Protein 3QFQ (pdb70)

Radius of gyration: 32.77 Å; Cα contacts (8 Å, |Δi|>4): 598; chains: 3; bounding box: 46×91×70 Å

InterPro domains:
  IPR003133 T antigen, Ori-binding [PF02217] (236-326)
  IPR003133 T antigen, Ori-binding [PS51287] (238-352)
  IPR010932 Large T antigen, polyomavirus, C-terminal [PF06431] (362-733)
  IPR014015 Helicase, superfamily 3, DNA virus [PS51206] (489-649)
  IPR017910 Zinc finger, large T-antigen D1-type [PS51341] (359-450)
  IPR027417 P-loop containing nucleoside triphosphate hydrolase [G3DSA:3.40.50.300] (486-638)
  IPR027417 P-loop containing nucleoside triphosphate hydrolase [SSF52540] (362-714)
  IPR037102 Zinc finger, large T-antigen D1 domain superfamily [G3DSA:1.10.10.510] (352-448)

Organism: NCBI:txid493803

Solvent-accessible surface area: 19133 Å² total; per-residue (Å²): 138,132,111,30,120,57,4,29,157,86,1,32,106,46,4,16,106,63,119,205,57,115,147,50,28,37,17,0,0,2,3,2,26,64,107,13,2,40,81,6,13,97,22,1,85,120,33,72,18,70,6,18,0,35,0,30,19,161,56,15,12,0,1,0,0,42,3,84,60,136,44,106,35,52,46,1,27,105,36,0,71,84,94,37,112,68,87,56,43,20,16,48,0,8,95,95,15,87,81,0,31,94,44,0,53,32,133,92,19,47,63,90,76,53,72,98,111,59,154,142,115,66,52,115,63,10,33,157,83,4,24,113,52,7,24,112,61,131,217,54,96,151,51,32,27,22,0,0,5,4,2,41,56,110,8,2,53,80,6,43,106,24,4,90,125,37,63,23,38,9,34,0,39,3,41,12,72,94,21,5,4,7,0,2,25,3,119,57,140,36,100,37,65,47,1,32,106,23,1,53,27,26,41,70,119,42,53,37,37,25,12,0,3,97,85,20,88,87,3,43,108,34,2,50,60,101,82,11,49,57,152,9,67,72,83,104,85,82,126,173,45,118,58,6,23,153,84,0,22,110,40,7,34,96,53,123,212,52,112,146,46,46,25,13,0,0,8,3,2,45,60,117,24,4,50,60,5,8,90,70,3,84,109,33,63,19,55,28,24,0,37,1,31,20,128,94,12,8,1,7,7,6,59,1,141,53,136,41,93,42,57,48,2,59,104,24,2,57,31,20,16,112,106,17,46,38,29,4,36,2,2,86,98,100,63,75,0,40,90,46,0,47,31,139,101,24,47,95,100,93,51,36,128,107,57,149

CATH classification: 3.40.1310.20

Structure (mmCIF, N/CA/C/O backbone):
data_3QFQ
#
_entry.id   3QFQ
#
_cell.length_a   80.400
_cell.length_b   171.340
_cell.length_c   51.280
_cell.angle_alpha   90.00
_cell.angle_beta   90.00
_cell.angle_gamma   90.00
#
_symmetry.space_group_name_H-M   'P 21 21 2'
#
loop_
_entity.id
_entity.type
_entity.pdbx_description
1 polymer 'Large T antigen'
2 polymer 'DNA (26-MER)'
3 polymer 'DNA (26-MER)'
4 water water
#
loop_
_atom_site.group_PDB
_atom_site.id
_atom_site.type_symbol
_atom_site.label_atom_id
_atom_site.label_alt_id
_atom_site.label_comp_id
_atom_site.label_asym_id
_atom_site.label_entity_id
_atom_site.label_seq_id
_atom_site.pdbx_PDB_ins_code
_atom_site.Cartn_x
_atom_site.Cartn_y
_atom_site.Cartn_z
_atom_site.occupancy
_atom_site.B_iso_or_equiv
_atom_site.auth_seq_id
_atom_site.auth_comp_id
_atom_site.auth_asym_id
_atom_site.auth_atom_id
_atom_site.pdbx_PDB_model_num
ATOM 1 N N . THR A 1 11 ? 36.370 -53.253 -59.100 1.00 154.22 309 THR A N 1
ATOM 2 C CA . THR A 1 11 ? 36.594 -53.531 -57.685 1.00 148.53 309 THR A CA 1
ATOM 3 C C . THR A 1 11 ? 35.328 -54.054 -57.009 1.00 149.80 309 THR A C 1
ATOM 4 O O . THR A 1 11 ? 34.305 -53.365 -56.971 1.00 146.71 309 THR A O 1
ATOM 6 N N . PRO A 1 12 ? 35.395 -55.288 -56.484 1.00 148.14 310 PRO A N 1
ATOM 7 C CA . PRO A 1 12 ? 34.288 -55.912 -55.756 1.00 140.44 310 PRO A CA 1
ATOM 8 C C . PRO A 1 12 ? 34.353 -55.583 -54.266 1.00 133.09 310 PRO A C 1
ATOM 9 O O . PRO A 1 12 ? 34.815 -56.415 -53.481 1.00 137.18 310 PRO A O 1
ATOM 13 N N . VAL A 1 13 ? 33.903 -54.389 -53.885 1.00 122.14 311 VAL A N 1
ATOM 14 C CA . VAL A 1 13 ? 33.952 -53.969 -52.485 1.00 110.38 311 VAL A CA 1
ATOM 15 C C . VAL A 1 13 ? 33.110 -54.885 -51.607 1.00 114.66 311 VAL A C 1
ATOM 16 O O . VAL A 1 13 ? 31.973 -55.215 -51.952 1.00 123.73 311 VAL A O 1
ATOM 20 N N . PRO A 1 14 ? 33.671 -55.284 -50.469 1.00 104.35 312 PRO A N 1
ATOM 21 C CA . PRO A 1 14 ? 32.997 -56.212 -49.564 1.00 89.80 312 PRO A CA 1
ATOM 22 C C . PRO A 1 14 ? 32.271 -55.509 -48.418 1.00 84.41 312 PRO A C 1
ATOM 23 O O . PRO A 1 14 ? 32.724 -54.476 -47.916 1.00 73.49 312 PRO A O 1
ATOM 25 N N . THR A 1 15 ? 31.141 -56.084 -48.014 1.00 94.42 313 THR A N 1
ATOM 26 C CA . THR A 1 15 ? 30.363 -55.585 -46.885 1.00 88.35 313 THR A CA 1
ATOM 27 C C . THR A 1 15 ? 29.970 -56.733 -45.956 1.00 94.52 313 THR A C 1
ATOM 28 O O . THR A 1 15 ? 29.352 -57.709 -46.390 1.00 93.19 313 THR A O 1
ATOM 32 N N . ASP A 1 16 ? 30.339 -56.607 -44.682 1.00 99.39 314 ASP A N 1
ATOM 33 C CA . ASP A 1 16 ? 30.087 -57.639 -43.671 1.00 106.11 314 ASP A CA 1
ATOM 34 C C . ASP A 1 16 ? 31.051 -58.828 -43.787 1.00 99.11 314 ASP A C 1
ATOM 35 O O . ASP A 1 16 ? 31.463 -59.206 -44.885 1.00 104.57 314 ASP A O 1
ATOM 40 N N . PHE A 1 17 ? 31.413 -59.409 -42.647 1.00 79.25 315 PHE A N 1
ATOM 41 C CA . PHE A 1 17 ? 32.356 -60.523 -42.628 1.00 72.93 315 PHE A CA 1
ATOM 42 C C . PHE A 1 17 ? 31.917 -61.645 -43.566 1.00 87.29 315 PHE A C 1
ATOM 43 O O . PHE A 1 17 ? 30.723 -61.837 -43.797 1.00 102.01 315 PHE A O 1
ATOM 51 N N . PRO A 1 18 ? 32.889 -62.391 -44.110 1.00 93.84 316 PRO A N 1
ATOM 52 C CA . PRO A 1 18 ? 32.583 -63.533 -44.975 1.00 89.80 316 PRO A CA 1
ATOM 53 C C . PRO A 1 18 ? 31.666 -64.525 -44.268 1.00 81.03 316 PRO A C 1
ATOM 54 O O . PRO A 1 18 ? 31.714 -64.655 -43.043 1.00 65.92 316 PRO A O 1
ATOM 58 N N . ILE A 1 19 ? 30.836 -65.216 -45.039 1.00 86.66 317 ILE A N 1
ATOM 59 C CA . ILE A 1 19 ? 29.840 -66.115 -44.470 1.00 90.82 317 ILE A CA 1
ATOM 60 C C . ILE A 1 19 ? 30.465 -67.303 -43.745 1.00 93.85 317 ILE A C 1
ATOM 61 O O . ILE A 1 19 ? 29.820 -67.929 -42.904 1.00 86.51 317 ILE A O 1
ATOM 66 N N . ASP A 1 20 ? 31.721 -67.603 -44.063 1.00 99.71 318 ASP A N 1
ATOM 67 C CA . ASP A 1 20 ? 32.378 -68.786 -43.514 1.00 89.61 318 ASP A CA 1
ATOM 68 C C . ASP A 1 20 ? 32.778 -68.602 -42.050 1.00 71.27 318 ASP A C 1
ATOM 69 O O . ASP A 1 20 ? 33.419 -69.473 -41.458 1.00 69.22 318 ASP A O 1
ATOM 74 N N . LEU A 1 21 ? 32.388 -67.473 -41.467 1.00 59.89 319 LEU A N 1
ATOM 75 C CA . LEU A 1 21 ? 32.687 -67.203 -40.067 1.00 65.87 319 LEU A CA 1
ATOM 76 C C . LEU A 1 21 ? 31.621 -66.316 -39.440 1.00 76.20 319 LEU A C 1
ATOM 77 O O . LEU A 1 21 ? 31.789 -65.819 -38.328 1.00 82.45 319 LEU A O 1
ATOM 82 N N . SER A 1 22 ? 30.523 -66.124 -40.165 1.00 83.51 320 SER A N 1
ATOM 83 C CA . SER A 1 22 ? 29.416 -65.311 -39.677 1.00 90.82 320 SER A CA 1
ATOM 84 C C . SER A 1 22 ? 28.552 -66.077 -38.676 1.00 84.26 320 SER A C 1
ATOM 85 O O . SER A 1 22 ? 27.345 -65.852 -38.578 1.00 96.97 320 SER A O 1
ATOM 88 N N . ASP A 1 23 ? 29.180 -66.984 -37.933 1.00 78.35 321 ASP A N 1
ATOM 89 C CA . ASP A 1 23 ? 28.492 -67.717 -36.877 1.00 81.88 321 ASP A CA 1
ATOM 90 C C . ASP A 1 23 ? 29.276 -67.610 -35.571 1.00 65.89 321 ASP A C 1
ATOM 91 O O . ASP A 1 23 ? 28.843 -68.100 -34.525 1.00 75.60 321 ASP A O 1
ATOM 96 N N . TYR A 1 24 ? 30.437 -66.966 -35.644 1.00 51.40 322 TYR A N 1
ATOM 97 C CA . TYR A 1 24 ? 31.266 -66.725 -34.470 1.00 62.16 322 TYR A CA 1
ATOM 98 C C . TYR A 1 24 ? 31.081 -65.288 -34.002 1.00 64.02 322 TYR A C 1
ATOM 99 O O . TYR A 1 24 ? 31.766 -64.826 -33.091 1.00 64.52 322 TYR A O 1
ATOM 108 N N . LEU A 1 25 ? 30.151 -64.582 -34.636 1.00 70.51 323 LEU A N 1
ATOM 109 C CA . LEU A 1 25 ? 29.966 -63.157 -34.382 1.00 65.18 323 LEU A CA 1
ATOM 110 C C . LEU A 1 25 ? 28.605 -62.838 -33.772 1.00 74.88 323 LEU A C 1
ATOM 111 O O . LEU A 1 25 ? 27.673 -63.638 -33.841 1.00 84.18 323 LEU A O 1
ATOM 116 N N . SER A 1 26 ? 28.508 -61.654 -33.178 1.00 75.50 324 SER A N 1
ATOM 117 C CA . SER A 1 26 ? 27.262 -61.161 -32.606 1.00 80.58 324 SER A CA 1
ATOM 118 C C . SER A 1 26 ? 26.485 -60.367 -33.649 1.00 70.30 324 SER A C 1
ATOM 119 O O . SER A 1 26 ? 27.010 -59.427 -34.246 1.00 63.66 324 SER A O 1
ATOM 122 N N . HIS A 1 27 ? 25.234 -60.754 -33.870 1.00 78.59 325 HIS A N 1
ATOM 123 C CA . HIS A 1 27 ? 24.395 -60.087 -34.857 1.00 86.73 325 HIS A CA 1
ATOM 124 C C . HIS A 1 27 ? 23.240 -59.360 -34.191 1.00 96.88 325 HIS A C 1
ATOM 125 O O . HIS A 1 27 ? 22.100 -59.434 -34.648 1.00 114.42 325 HIS A O 1
ATOM 132 N N . ALA A 1 28 ? 23.544 -58.658 -33.106 1.00 92.08 326 ALA A N 1
ATOM 133 C CA . ALA A 1 28 ? 22.536 -57.912 -32.371 1.00 90.74 326 ALA A CA 1
ATOM 134 C C . ALA A 1 28 ? 22.526 -56.458 -32.821 1.00 83.17 326 ALA A C 1
ATOM 135 O O . ALA A 1 28 ? 23.562 -55.799 -32.838 1.00 89.32 326 ALA A O 1
ATOM 137 N N . VAL A 1 29 ? 21.348 -55.967 -33.189 1.00 76.97 327 VAL A N 1
ATOM 138 C CA . VAL A 1 29 ? 21.204 -54.598 -33.670 1.00 82.08 327 VAL A CA 1
ATOM 139 C C . VAL A 1 29 ? 20.409 -53.737 -32.691 1.00 83.53 327 VAL A C 1
ATOM 140 O O . VAL A 1 29 ? 20.672 -52.542 -32.553 1.00 76.54 327 VAL A O 1
ATOM 144 N N . TYR A 1 30 ? 19.446 -54.349 -32.008 1.00 85.95 328 TYR A N 1
ATOM 145 C CA . TYR A 1 30 ? 18.619 -53.632 -31.042 1.00 86.40 328 TYR A CA 1
ATOM 146 C C . TYR A 1 30 ? 18.948 -54.036 -29.609 1.00 84.68 328 TYR A C 1
ATOM 147 O O . TYR A 1 30 ? 18.083 -54.006 -28.732 1.00 88.71 328 TYR A O 1
ATOM 156 N N . SER A 1 31 ? 20.200 -54.413 -29.375 1.00 80.47 329 SER A N 1
ATOM 157 C CA . SER A 1 31 ? 20.623 -54.855 -28.054 1.00 75.29 329 SER A CA 1
ATOM 158 C C . SER A 1 31 ? 21.551 -53.841 -27.387 1.00 70.14 329 SER A C 1
ATOM 159 O O . SER A 1 31 ? 22.543 -53.413 -27.979 1.00 56.85 329 SER A O 1
ATOM 162 N N . ASN A 1 32 ? 21.222 -53.465 -26.152 1.00 71.12 330 ASN A N 1
ATOM 163 C CA . ASN A 1 32 ? 22.045 -52.538 -25.379 1.00 75.62 330 ASN A CA 1
ATOM 164 C C . ASN A 1 32 ? 23.142 -53.257 -24.610 1.00 78.83 330 ASN A C 1
ATOM 165 O O . ASN A 1 32 ? 23.792 -52.675 -23.742 1.00 80.59 330 ASN A O 1
ATOM 170 N N . LYS A 1 33 ? 23.342 -54.528 -24.930 1.00 80.09 331 LYS A N 1
ATOM 171 C CA . LYS A 1 33 ? 24.315 -55.346 -24.222 1.00 73.54 331 LYS A CA 1
ATOM 172 C C . LYS A 1 33 ? 25.740 -54.819 -24.398 1.00 61.83 331 LYS A C 1
ATOM 173 O O . LYS A 1 33 ? 26.033 -54.110 -25.363 1.00 59.02 331 LYS A O 1
ATOM 179 N N . THR A 1 34 ? 26.614 -55.169 -23.455 1.00 59.90 332 THR A N 1
ATOM 180 C CA . THR A 1 34 ? 28.030 -54.812 -23.514 1.00 59.82 332 THR A CA 1
ATOM 181 C C . THR A 1 34 ? 28.913 -56.055 -23.531 1.00 71.98 332 THR A C 1
ATOM 182 O O . THR A 1 34 ? 29.009 -56.768 -22.534 1.00 77.71 332 THR A O 1
ATOM 186 N N . VAL A 1 35 ? 29.566 -56.300 -24.663 1.00 70.62 333 VAL A N 1
ATOM 187 C CA . VAL A 1 35 ? 30.427 -57.469 -24.822 1.00 66.45 333 VAL A CA 1
ATOM 188 C C . VAL A 1 35 ? 31.881 -57.161 -24.473 1.00 68.98 333 VAL A C 1
ATOM 189 O O . VAL A 1 35 ? 32.174 -56.146 -23.844 1.00 62.41 333 VAL A O 1
ATOM 193 N N . SER A 1 36 ? 32.790 -58.038 -24.892 1.00 71.25 334 SER A N 1
ATOM 194 C CA . SER A 1 36 ? 34.203 -57.889 -24.556 1.00 64.57 334 SER A CA 1
ATOM 195 C C . SER A 1 36 ? 35.115 -58.057 -25.767 1.00 59.96 334 SER A C 1
ATOM 196 O O . SER A 1 36 ? 36.051 -57.285 -25.963 1.00 68.75 334 SER A O 1
ATOM 199 N N . CYS A 1 37 ? 34.841 -59.082 -26.566 1.00 59.72 335 CYS A N 1
ATOM 200 C CA . CYS A 1 37 ? 35.647 -59.380 -27.743 1.00 48.54 335 CYS A CA 1
ATOM 201 C C . CYS A 1 37 ? 35.030 -58.737 -28.981 1.00 40.87 335 CYS A C 1
ATOM 202 O O . CYS A 1 37 ? 33.821 -58.823 -29.197 1.00 51.17 335 CYS A O 1
ATOM 205 N N . PHE A 1 38 ? 35.860 -58.086 -29.789 1.00 40.65 336 PHE A N 1
ATOM 206 C CA . PHE A 1 38 ? 35.364 -57.395 -30.972 1.00 50.97 336 PHE A CA 1
ATOM 207 C C . PHE A 1 38 ? 36.170 -57.774 -32.202 1.00 56.80 336 PHE A C 1
ATOM 208 O O . PHE A 1 38 ? 37.315 -58.210 -32.097 1.00 46.09 336 PHE A O 1
ATOM 216 N N . ALA A 1 39 ? 35.562 -57.609 -33.371 1.00 63.26 337 ALA A N 1
ATOM 217 C CA . ALA A 1 39 ? 36.228 -57.928 -34.624 1.00 57.16 337 ALA A CA 1
ATOM 218 C C . ALA A 1 39 ? 35.943 -56.872 -35.681 1.00 54.53 337 ALA A C 1
ATOM 219 O O . ALA A 1 39 ? 34.785 -56.563 -35.967 1.00 55.86 337 ALA A O 1
ATOM 221 N N . ILE A 1 40 ? 37.008 -56.319 -36.254 1.00 45.92 338 ILE A N 1
ATOM 222 C CA . ILE A 1 40 ? 36.884 -55.326 -37.312 1.00 51.59 338 ILE A CA 1
ATOM 223 C C . ILE A 1 40 ? 37.424 -55.873 -38.629 1.00 54.67 338 ILE A C 1
ATOM 224 O O . ILE A 1 40 ? 38.434 -56.578 -38.654 1.00 53.60 338 ILE A O 1
ATOM 229 N N . TYR A 1 41 ? 36.749 -55.535 -39.721 1.00 56.78 339 TYR A N 1
ATOM 230 C CA . TYR A 1 41 ? 37.126 -56.013 -41.044 1.00 57.65 339 TYR A CA 1
ATOM 231 C C . TYR A 1 41 ? 37.345 -54.828 -41.986 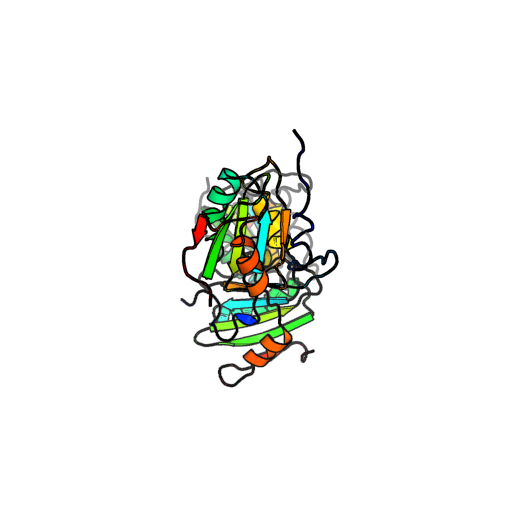1.00 71.51 339 TYR A C 1
ATOM 232 O O . TYR A 1 41 ? 36.480 -54.507 -42.799 1.00 85.11 339 TYR A O 1
ATOM 241 N N . THR A 1 42 ? 38.499 -54.176 -41.869 1.00 68.27 340 THR A N 1
ATOM 242 C CA . THR A 1 42 ? 38.819 -53.024 -42.713 1.00 62.40 340 THR A CA 1
ATOM 243 C C . THR A 1 42 ? 39.873 -53.341 -43.775 1.00 73.81 340 THR A C 1
ATOM 244 O O . THR A 1 42 ? 39.845 -54.406 -44.392 1.00 73.24 340 THR A O 1
ATOM 246 N N . THR A 1 43 ? 40.795 -52.404 -43.983 1.00 76.69 341 THR A N 1
ATOM 247 C CA . THR A 1 43 ? 41.862 -52.564 -44.967 1.00 74.34 341 THR A CA 1
ATOM 248 C C . THR A 1 43 ? 43.155 -53.024 -44.298 1.00 96.27 341 THR A C 1
ATOM 249 O O . THR A 1 43 ? 43.245 -53.064 -43.071 1.00 98.50 341 THR A O 1
ATOM 251 N N . SER A 1 44 ? 44.151 -53.373 -45.108 1.00 105.46 342 SER A N 1
ATOM 252 C CA . SER A 1 44 ? 45.431 -53.853 -44.593 1.00 99.41 342 SER A CA 1
ATOM 253 C C . SER A 1 44 ? 46.071 -52.848 -43.641 1.00 89.61 342 SER A C 1
ATOM 254 O O . SER A 1 44 ? 46.315 -53.149 -42.471 1.00 84.94 342 SER A O 1
ATOM 257 N N . ASP A 1 45 ? 46.346 -51.653 -44.153 1.00 83.17 343 ASP A N 1
ATOM 258 C CA . ASP A 1 45 ? 46.969 -50.605 -43.352 1.00 84.74 343 ASP A CA 1
ATOM 259 C C . ASP A 1 45 ? 45.963 -49.915 -42.432 1.00 72.40 343 ASP A C 1
ATOM 260 O O . ASP A 1 45 ? 46.342 -49.259 -41.462 1.00 71.89 343 ASP A O 1
ATOM 265 N N . LYS A 1 46 ? 44.679 -50.0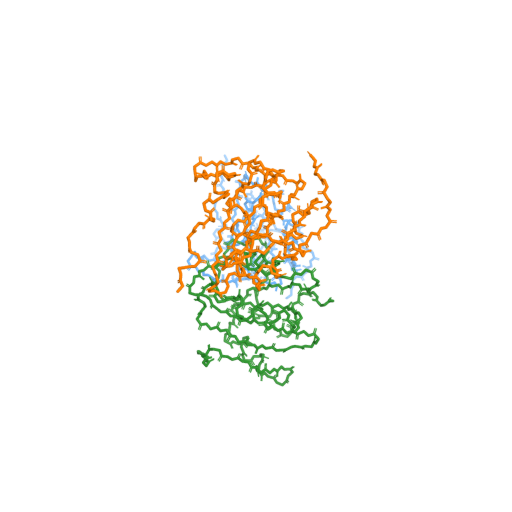72 -42.739 1.00 67.25 344 LYS A N 1
ATOM 266 C CA . LYS A 1 46 ? 43.621 -49.540 -41.891 1.00 63.73 344 LYS A CA 1
ATOM 267 C C . LYS A 1 46 ? 43.548 -50.356 -40.606 1.00 55.93 344 LYS A C 1
ATOM 268 O O . LYS A 1 46 ? 43.225 -49.829 -39.540 1.00 49.18 344 LYS A O 1
ATOM 270 N N . ALA A 1 47 ? 43.851 -51.646 -40.720 1.00 53.59 345 ALA A N 1
ATOM 271 C CA . ALA A 1 47 ? 43.893 -52.535 -39.567 1.00 49.87 345 ALA A CA 1
ATOM 272 C C . ALA A 1 47 ? 45.151 -52.289 -38.745 1.00 52.82 345 ALA A C 1
ATOM 273 O O . ALA A 1 47 ? 45.090 -52.148 -37.524 1.00 55.99 345 ALA A O 1
ATOM 275 N N . ILE A 1 48 ? 46.292 -52.242 -39.427 1.00 43.61 346 ILE A N 1
ATOM 276 C CA . ILE A 1 48 ? 47.567 -51.970 -38.773 1.00 47.59 346 ILE A CA 1
ATOM 277 C C . ILE A 1 48 ? 47.482 -50.675 -37.977 1.00 50.32 346 ILE A C 1
ATOM 278 O O . ILE A 1 48 ? 48.106 -50.533 -36.923 1.00 64.71 346 ILE A O 1
ATOM 280 N N . GLU A 1 49 ? 46.701 -49.731 -38.491 1.00 48.84 347 GLU A N 1
ATOM 281 C CA . GLU A 1 49 ? 46.508 -48.448 -37.831 1.00 68.51 347 GLU A CA 1
ATOM 282 C C . GLU A 1 49 ? 45.720 -48.625 -36.542 1.00 55.43 347 GLU A C 1
ATOM 283 O O . GLU A 1 49 ? 46.158 -48.208 -35.467 1.00 48.51 347 GLU A O 1
ATOM 289 N N . LEU A 1 50 ? 44.552 -49.245 -36.662 1.00 43.51 348 LEU A N 1
ATOM 290 C CA . LEU A 1 50 ? 43.688 -49.484 -35.516 1.00 50.56 348 LEU A CA 1
ATOM 291 C C . LEU A 1 50 ? 44.344 -50.412 -34.505 1.00 56.23 348 LEU A C 1
ATOM 292 O O . LEU A 1 50 ? 43.908 -50.495 -33.360 1.00 60.20 348 LEU A O 1
ATOM 297 N N . TYR A 1 51 ? 45.389 -51.115 -34.930 1.00 51.30 349 TYR A N 1
ATOM 298 C CA . TYR A 1 51 ? 46.103 -52.016 -34.034 1.00 50.96 349 TYR A CA 1
ATOM 299 C C . TYR A 1 51 ? 46.709 -51.221 -32.879 1.00 59.80 349 TYR A C 1
ATOM 300 O O . TYR A 1 51 ? 46.913 -51.750 -31.787 1.00 51.15 349 TYR A O 1
ATOM 309 N N . ASP A 1 52 ? 46.972 -49.940 -33.125 1.00 69.03 350 ASP A N 1
ATOM 310 C CA . ASP A 1 52 ? 47.535 -49.059 -32.108 1.00 69.15 350 ASP A CA 1
ATOM 311 C C . ASP A 1 52 ? 46.485 -48.099 -31.563 1.00 61.88 350 ASP A C 1
ATOM 312 O O . ASP A 1 52 ? 46.435 -47.833 -30.362 1.00 59.55 350 ASP A O 1
ATOM 317 N N . LYS A 1 53 ? 45.651 -47.579 -32.458 1.00 59.23 351 LYS A N 1
ATOM 318 C CA . LYS A 1 53 ? 44.616 -46.620 -32.087 1.00 58.12 351 LYS A CA 1
ATOM 319 C C . LYS A 1 53 ? 43.617 -47.210 -31.098 1.00 56.05 351 LYS A C 1
ATOM 320 O O . LYS A 1 53 ? 42.860 -46.482 -30.456 1.00 57.87 351 LYS A O 1
ATOM 322 N N . ILE A 1 54 ? 43.619 -48.533 -30.981 1.00 51.27 352 ILE A N 1
ATOM 323 C CA . ILE A 1 54 ? 42.712 -49.225 -30.075 1.00 52.73 352 ILE A CA 1
ATOM 324 C C . ILE A 1 54 ? 43.333 -49.390 -28.690 1.00 57.29 352 ILE A C 1
ATOM 325 O O . ILE A 1 54 ? 42.629 -49.621 -27.705 1.00 45.47 352 ILE A O 1
ATOM 329 N N . GLU A 1 55 ? 44.654 -49.254 -28.617 1.00 67.40 353 GLU A N 1
ATOM 330 C CA . GLU A 1 55 ? 45.365 -49.379 -27.349 1.00 67.05 353 GLU A CA 1
ATOM 331 C C . GLU A 1 55 ? 44.874 -48.357 -26.328 1.00 71.38 353 GLU A C 1
ATOM 332 O O . GLU A 1 55 ? 45.234 -48.419 -25.153 1.00 80.14 353 GLU A O 1
ATOM 338 N N . LYS A 1 56 ? 44.049 -47.420 -26.786 1.00 52.24 354 LYS A N 1
ATOM 339 C CA . LYS A 1 56 ? 43.452 -46.415 -25.911 1.00 50.87 354 LYS A CA 1
ATOM 340 C C . LYS A 1 56 ? 42.317 -47.010 -25.081 1.00 61.58 354 LYS A C 1
ATOM 341 O O . LYS A 1 56 ? 41.603 -46.293 -24.381 1.00 55.68 354 LYS A O 1
ATOM 347 N N . PHE A 1 57 ? 42.162 -48.327 -25.164 1.00 72.79 355 PHE A N 1
ATOM 348 C CA . PHE A 1 57 ? 41.072 -49.027 -24.491 1.00 62.99 355 PHE A CA 1
ATOM 349 C C . PHE A 1 57 ? 41.563 -50.002 -23.430 1.00 63.09 355 PHE A C 1
ATOM 350 O O . PHE A 1 57 ? 40.824 -50.891 -23.013 1.00 75.73 355 PHE A O 1
ATOM 358 N N . LYS A 1 58 ? 42.809 -49.838 -22.998 1.00 63.96 356 LYS A N 1
ATOM 359 C CA . LYS A 1 58 ? 43.391 -50.738 -22.010 1.00 73.82 356 LYS A CA 1
ATOM 360 C C . LYS A 1 58 ? 43.187 -52.187 -22.450 1.00 82.34 356 LYS A C 1
ATOM 361 O O . LYS A 1 58 ? 42.626 -53.006 -21.716 1.00 72.08 356 LYS A O 1
ATOM 363 N N . VAL A 1 59 ? 43.655 -52.484 -23.659 1.00 88.72 357 VAL A N 1
ATOM 364 C CA . VAL A 1 59 ? 43.475 -53.790 -24.286 1.00 72.26 357 VAL A CA 1
ATOM 365 C C . VAL A 1 59 ? 44.386 -54.860 -23.691 1.00 80.41 357 VAL A C 1
ATOM 366 O O . VAL A 1 59 ? 45.562 -54.609 -23.420 1.00 78.31 357 VAL A O 1
ATOM 370 N N . ASP A 1 60 ? 43.829 -56.051 -23.494 1.00 79.03 358 ASP A N 1
ATOM 371 C CA . ASP A 1 60 ? 44.577 -57.192 -22.981 1.00 76.02 358 ASP A CA 1
ATOM 372 C C . ASP A 1 60 ? 45.169 -57.999 -24.131 1.00 71.73 358 ASP A C 1
ATOM 373 O O . ASP A 1 60 ? 46.387 -58.146 -24.237 1.00 77.86 358 ASP A O 1
ATOM 378 N N . PHE A 1 61 ? 44.300 -58.507 -24.998 1.00 66.41 359 PHE A N 1
ATOM 379 C CA . PHE A 1 61 ? 44.736 -59.284 -26.150 1.00 56.38 359 PHE A CA 1
ATOM 380 C C . PHE A 1 61 ? 44.328 -58.619 -27.459 1.00 65.47 359 PHE A C 1
ATOM 381 O O . PHE A 1 61 ? 43.229 -58.081 -27.574 1.00 79.23 359 PHE A O 1
ATOM 389 N N . LYS A 1 62 ? 45.222 -58.658 -28.441 1.00 57.56 360 LYS A N 1
ATOM 390 C CA . LYS A 1 62 ? 44.935 -58.108 -29.759 1.00 63.10 360 LYS A CA 1
ATOM 391 C C . LYS A 1 62 ? 45.761 -58.808 -30.830 1.00 62.41 360 LYS A C 1
ATOM 392 O O . LYS A 1 62 ? 46.960 -59.026 -30.664 1.00 70.18 360 LYS A O 1
ATOM 398 N N . SER A 1 63 ? 45.108 -59.159 -31.931 1.00 50.90 361 SER A N 1
ATOM 399 C CA . SER A 1 63 ? 45.766 -59.887 -33.005 1.00 45.65 361 SER A CA 1
ATOM 400 C C . SER A 1 63 ? 45.265 -59.451 -34.374 1.00 48.94 361 SER A C 1
ATOM 401 O O . SER A 1 63 ? 44.069 -59.233 -34.574 1.00 36.84 361 SER A O 1
ATOM 404 N N . ARG A 1 64 ? 46.191 -59.328 -35.317 1.00 57.62 362 ARG A N 1
ATOM 405 C CA . ARG A 1 64 ? 45.841 -58.950 -36.676 1.00 67.81 362 ARG A CA 1
ATOM 406 C C . ARG A 1 64 ? 45.931 -60.163 -37.589 1.00 58.66 362 ARG A C 1
ATOM 407 O O . ARG A 1 64 ? 46.947 -60.859 -37.607 1.00 57.44 362 ARG A O 1
ATOM 415 N N . HIS A 1 65 ? 44.868 -60.414 -38.345 1.00 59.62 363 HIS A N 1
ATOM 416 C CA . HIS A 1 65 ? 44.841 -61.552 -39.255 1.00 58.06 363 HIS A CA 1
ATOM 417 C C . HIS A 1 65 ? 44.602 -61.105 -40.695 1.00 63.54 363 HIS A C 1
ATOM 418 O O . HIS A 1 65 ? 44.343 -59.930 -40.954 1.00 68.72 363 HIS A O 1
ATOM 425 N N . ALA A 1 66 ? 44.700 -62.045 -41.629 1.00 60.72 364 ALA A N 1
ATOM 426 C CA . ALA A 1 66 ? 44.538 -61.735 -43.045 1.00 61.95 364 ALA A CA 1
ATOM 427 C C . ALA A 1 66 ? 43.323 -62.440 -43.632 1.00 81.13 364 ALA A C 1
ATOM 428 O O . ALA A 1 66 ? 43.279 -63.668 -43.699 1.00 94.43 364 ALA A O 1
ATOM 430 N N . CYS A 1 67 ? 42.339 -61.657 -44.059 1.00 81.94 365 CYS A N 1
ATOM 431 C CA . CYS A 1 67 ? 41.130 -62.208 -44.659 1.00 87.27 365 CYS A CA 1
ATOM 432 C C . CYS A 1 67 ? 41.315 -62.402 -46.157 1.00 113.45 365 CYS A C 1
ATOM 433 O O . CYS A 1 67 ? 42.184 -63.155 -46.597 1.00 116.14 365 CYS A O 1
ATOM 435 N N . GLU A 1 68 ? 40.489 -61.714 -46.936 1.00 130.77 366 GLU A N 1
ATOM 436 C CA . GLU A 1 68 ? 40.553 -61.804 -48.387 1.00 146.71 366 GLU A CA 1
ATOM 437 C C . GLU A 1 68 ? 40.733 -60.428 -49.012 1.00 137.09 366 GLU A C 1
ATOM 438 O O . GLU A 1 68 ? 41.755 -60.144 -49.635 1.00 121.82 366 GLU A O 1
ATOM 444 N N . LEU A 1 69 ? 39.725 -59.579 -48.844 1.00 142.99 367 LEU A N 1
ATOM 445 C CA . LEU A 1 69 ? 39.765 -58.226 -49.381 1.00 149.90 367 LEU A CA 1
ATOM 446 C C . LEU A 1 69 ? 40.552 -57.301 -48.458 1.00 149.82 367 LEU A C 1
ATOM 447 O O . LEU A 1 69 ? 40.721 -56.117 -48.747 1.00 160.03 367 LEU A O 1
ATOM 449 N N . GLY A 1 70 ? 41.037 -57.852 -47.348 1.00 132.60 368 GLY A N 1
ATOM 450 C CA . GLY A 1 70 ? 41.820 -57.090 -46.393 1.00 106.86 368 GLY A CA 1
ATOM 451 C C . GLY A 1 70 ? 42.164 -57.897 -45.156 1.00 80.81 368 GLY A C 1
ATOM 452 O O . GLY A 1 70 ? 42.233 -59.127 -45.204 1.00 61.58 368 GLY A O 1
ATOM 453 N N . CYS A 1 71 ? 42.380 -57.202 -44.043 1.00 79.74 369 CYS A N 1
ATOM 454 C CA . CYS A 1 71 ? 42.741 -57.859 -42.792 1.00 68.63 369 CYS A CA 1
ATOM 455 C C . CYS A 1 71 ? 41.585 -57.851 -41.797 1.00 57.17 369 CYS A C 1
ATOM 456 O O . CYS A 1 71 ? 40.555 -57.218 -42.033 1.00 58.79 369 CYS A O 1
ATOM 459 N N . ILE A 1 72 ? 41.762 -58.559 -40.685 1.00 51.23 370 ILE A N 1
ATOM 460 C CA . ILE A 1 72 ? 40.760 -58.596 -39.625 1.00 63.51 370 ILE A CA 1
ATOM 461 C C . ILE A 1 72 ? 41.404 -58.389 -38.256 1.00 68.68 370 ILE A C 1
ATOM 462 O O . ILE A 1 72 ? 42.182 -59.226 -37.793 1.00 68.20 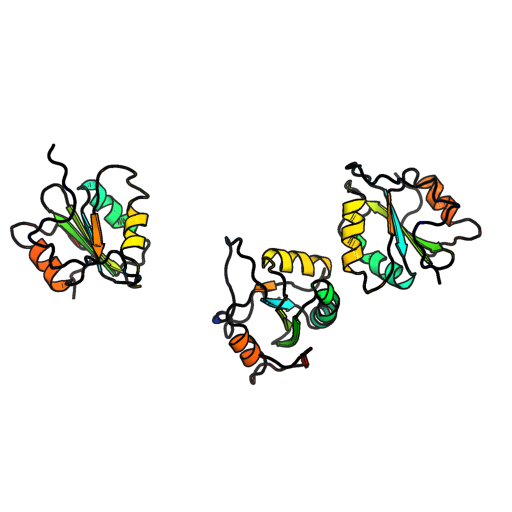370 ILE A O 1
ATOM 467 N N . LEU A 1 73 ? 41.076 -57.270 -37.616 1.00 67.83 371 LEU A N 1
ATOM 468 C CA . LEU A 1 73 ? 41.619 -56.955 -36.300 1.00 61.17 371 LEU A CA 1
ATOM 469 C C . LEU A 1 73 ? 40.757 -57.571 -35.204 1.00 48.18 371 LEU A C 1
ATOM 470 O O . LEU A 1 73 ? 39.545 -57.360 -35.156 1.00 50.31 371 LEU A O 1
ATOM 475 N N . LEU A 1 74 ? 41.393 -58.332 -34.322 1.00 43.75 372 LEU A N 1
ATOM 476 C CA . LEU A 1 74 ? 40.682 -59.017 -33.254 1.00 59.07 372 LEU A CA 1
ATOM 477 C C . LEU A 1 74 ? 41.298 -58.659 -31.910 1.00 57.61 372 LEU A C 1
ATOM 478 O O . LEU A 1 74 ? 42.519 -58.650 -31.766 1.00 50.15 372 LEU A O 1
ATOM 483 N N . PHE A 1 75 ? 40.456 -58.367 -30.925 1.00 56.54 373 PHE A N 1
ATOM 484 C CA . PHE A 1 75 ? 40.959 -57.994 -29.611 1.00 57.96 373 PHE A CA 1
ATOM 485 C C . PHE A 1 75 ? 39.948 -58.202 -28.491 1.00 66.89 373 PHE A C 1
ATOM 486 O O . PHE A 1 75 ? 38.775 -58.492 -28.730 1.00 57.21 373 PHE A O 1
ATOM 494 N N . ILE A 1 76 ? 40.429 -58.046 -27.264 1.00 76.12 374 ILE A N 1
ATOM 495 C CA . ILE A 1 76 ? 39.600 -58.179 -26.078 1.00 73.55 374 ILE A CA 1
ATOM 496 C C . ILE A 1 76 ? 39.899 -57.060 -25.097 1.00 71.77 374 ILE A C 1
ATOM 497 O O . ILE A 1 76 ? 41.039 -56.876 -24.682 1.00 73.10 374 ILE A O 1
ATOM 502 N N . THR A 1 77 ? 38.863 -56.326 -24.716 1.00 62.11 375 THR A N 1
ATOM 503 C CA . THR A 1 77 ? 39.012 -55.196 -23.808 1.00 69.56 375 THR A CA 1
ATOM 504 C C . THR A 1 77 ? 38.785 -55.599 -22.356 1.00 73.82 375 THR A C 1
ATOM 505 O O . THR A 1 77 ? 37.774 -56.223 -22.028 1.00 85.81 375 THR A O 1
ATOM 509 N N . LEU A 1 78 ? 39.729 -55.230 -21.496 1.00 74.41 376 LEU A N 1
ATOM 510 C CA . LEU A 1 78 ? 39.627 -55.490 -20.065 1.00 84.49 376 LEU A CA 1
ATOM 511 C C . LEU A 1 78 ? 38.271 -55.078 -19.491 1.00 86.48 376 LEU A C 1
ATOM 512 O O . LEU A 1 78 ? 37.757 -55.719 -18.574 1.00 95.48 376 LEU A O 1
ATOM 514 N N . SER A 1 79 ? 37.702 -54.002 -20.025 1.00 80.92 377 SER A N 1
ATOM 515 C CA . SER A 1 79 ? 36.383 -53.543 -19.605 1.00 85.77 377 SER A CA 1
ATOM 516 C C . SER A 1 79 ? 35.386 -53.720 -20.744 1.00 90.79 377 SER A C 1
ATOM 517 O O . SER A 1 79 ? 35.738 -53.558 -21.912 1.00 96.33 377 SER A O 1
ATOM 520 N N . LYS A 1 80 ? 34.146 -54.057 -20.407 1.00 88.92 378 LYS A N 1
ATOM 521 C CA . LYS A 1 80 ? 33.130 -54.309 -21.423 1.00 81.05 378 LYS A CA 1
ATOM 522 C C . LYS A 1 80 ? 32.786 -53.036 -22.189 1.00 80.28 378 LYS A C 1
ATOM 523 O O . LYS A 1 80 ? 33.007 -51.928 -21.702 1.00 74.17 378 LYS A O 1
ATOM 529 N N . HIS A 1 81 ? 32.243 -53.204 -23.392 1.00 80.76 379 HIS A N 1
ATOM 530 C CA . HIS A 1 81 ? 31.836 -52.071 -24.219 1.00 67.92 379 HIS A CA 1
ATOM 531 C C . HIS A 1 81 ? 30.706 -52.438 -25.175 1.00 63.50 379 HIS A C 1
ATOM 532 O O . HIS A 1 81 ? 30.362 -53.611 -25.329 1.00 69.42 379 HIS A O 1
ATOM 539 N N . ARG A 1 82 ? 30.133 -51.426 -25.819 1.00 63.09 380 ARG A N 1
ATOM 540 C CA . ARG A 1 82 ? 29.127 -51.653 -26.848 1.00 66.15 380 ARG A CA 1
ATOM 541 C C . ARG A 1 82 ? 29.799 -51.926 -28.188 1.00 60.62 380 ARG A C 1
ATOM 542 O O . ARG A 1 82 ? 30.803 -51.296 -28.527 1.00 56.96 380 ARG A O 1
ATOM 550 N N . VAL A 1 83 ? 29.248 -52.869 -28.945 1.00 44.65 381 VAL A N 1
ATOM 551 C CA . VAL A 1 83 ? 29.738 -53.146 -30.288 1.00 50.64 381 VAL A CA 1
ATOM 552 C C . VAL A 1 83 ? 29.639 -51.876 -31.121 1.00 51.09 381 VAL A C 1
ATOM 553 O O . VAL A 1 83 ? 30.474 -51.617 -31.989 1.00 51.69 381 VAL A O 1
ATOM 557 N N . SER A 1 84 ? 28.609 -51.083 -30.842 1.00 47.75 382 SER A N 1
ATOM 558 C CA . SER A 1 84 ? 28.404 -49.819 -31.533 1.00 58.48 382 SER A CA 1
ATOM 559 C C . SER A 1 84 ? 29.392 -48.756 -31.058 1.00 64.66 382 SER A C 1
ATOM 560 O O . SER A 1 84 ? 29.775 -47.872 -31.822 1.00 64.29 382 SER A O 1
ATOM 563 N N . ALA A 1 85 ? 29.804 -48.848 -29.796 1.00 64.38 383 ALA A N 1
ATOM 564 C CA . ALA A 1 85 ? 30.753 -47.891 -29.232 1.00 50.62 383 ALA A CA 1
ATOM 565 C C . ALA A 1 85 ? 32.077 -47.942 -29.986 1.00 47.89 383 ALA A C 1
ATOM 566 O O . ALA A 1 85 ? 32.668 -46.903 -30.299 1.00 49.86 383 ALA A O 1
ATOM 568 N N . ILE A 1 86 ? 32.536 -49.157 -30.274 1.00 54.23 384 ILE A N 1
ATOM 569 C CA . ILE A 1 86 ? 33.760 -49.359 -31.041 1.00 54.84 384 ILE A CA 1
ATOM 570 C C . ILE A 1 86 ? 33.529 -49.016 -32.510 1.00 61.79 384 ILE A C 1
ATOM 571 O O . ILE A 1 86 ? 34.361 -48.364 -33.146 1.00 60.61 384 ILE A O 1
ATOM 576 N N . LYS A 1 87 ? 32.391 -49.458 -33.039 1.00 67.45 385 LYS A N 1
ATOM 577 C CA . LYS A 1 87 ? 32.021 -49.193 -34.427 1.00 61.40 385 LYS A CA 1
ATOM 578 C C . LYS A 1 87 ? 32.133 -47.710 -34.751 1.00 65.72 385 LYS A C 1
ATOM 579 O O . LYS A 1 87 ? 32.659 -47.329 -35.797 1.00 73.98 385 LYS A O 1
ATOM 581 N N . ASN A 1 88 ? 31.631 -46.876 -33.848 1.00 68.03 386 ASN A N 1
ATOM 582 C CA . ASN A 1 88 ? 31.679 -45.433 -34.036 1.00 69.05 386 ASN A CA 1
ATOM 583 C C . ASN A 1 88 ? 33.092 -44.893 -33.880 1.00 59.89 386 ASN A C 1
ATOM 584 O O . ASN A 1 88 ? 33.516 -44.003 -34.618 1.00 64.17 386 ASN A O 1
ATOM 589 N N . PHE A 1 89 ? 33.819 -45.446 -32.917 1.00 49.27 387 PHE A N 1
ATOM 590 C CA . PHE A 1 89 ? 35.187 -45.026 -32.652 1.00 53.27 387 PHE A CA 1
ATOM 591 C C . PHE A 1 89 ? 36.124 -45.317 -33.824 1.00 59.87 387 PHE A C 1
ATOM 592 O O . PHE A 1 89 ? 37.135 -44.636 -34.004 1.00 63.21 387 PHE A O 1
ATOM 600 N N . CYS A 1 90 ? 35.789 -46.331 -34.615 1.00 68.66 388 CYS A N 1
ATOM 601 C CA . CYS A 1 90 ? 36.599 -46.691 -35.774 1.00 74.20 388 CYS A CA 1
ATOM 602 C C . CYS A 1 90 ? 36.275 -45.819 -36.982 1.00 91.23 388 CYS A C 1
ATOM 603 O O . CYS A 1 90 ? 37.035 -45.783 -37.950 1.00 96.34 388 CYS A O 1
ATOM 606 N N . SER A 1 91 ? 35.141 -45.127 -36.921 1.00 100.43 389 SER A N 1
ATOM 607 C CA . SER A 1 91 ? 34.732 -44.217 -37.987 1.00 108.98 389 SER A CA 1
ATOM 608 C C . SER A 1 91 ? 35.260 -42.813 -37.715 1.00 108.22 389 SER A C 1
ATOM 609 O O . SER A 1 91 ? 34.743 -41.827 -38.237 1.00 111.09 389 SER A O 1
ATOM 612 N N . THR A 1 92 ? 36.300 -42.731 -36.895 1.00 103.01 390 THR A N 1
ATOM 613 C CA . THR A 1 92 ? 36.860 -41.448 -36.495 1.00 108.30 390 THR A CA 1
ATOM 614 C C . THR A 1 92 ? 38.161 -41.147 -37.232 1.00 120.54 390 THR A C 1
ATOM 615 O O . THR A 1 92 ? 38.408 -40.010 -37.640 1.00 127.56 390 THR A O 1
ATOM 619 N N . PHE A 1 93 ? 38.984 -42.175 -37.412 1.00 127.83 391 PHE A N 1
ATOM 620 C CA . PHE A 1 93 ? 40.306 -41.999 -38.005 1.00 142.03 391 PHE A CA 1
ATOM 621 C C . PHE A 1 93 ? 40.301 -42.120 -39.523 1.00 156.89 391 PHE A C 1
ATOM 622 O O . PHE A 1 93 ? 40.792 -41.236 -40.227 1.00 165.36 391 PHE A O 1
ATOM 630 N N . CYS A 1 94 ? 39.746 -43.219 -40.022 1.00 158.73 392 CYS A N 1
ATOM 631 C CA . CYS A 1 94 ? 39.763 -43.498 -41.453 1.00 163.17 392 CYS A CA 1
ATOM 632 C C . CYS A 1 94 ? 39.012 -42.445 -42.267 1.00 167.47 392 CYS A C 1
ATOM 633 O O . CYS A 1 94 ? 39.522 -41.957 -43.276 1.00 171.80 392 CYS A O 1
ATOM 636 N N . THR A 1 95 ? 37.808 -42.094 -41.823 1.00 161.07 393 THR A N 1
ATOM 637 C CA . THR A 1 95 ? 36.944 -41.178 -42.568 1.00 152.90 393 THR A CA 1
ATOM 638 C C . THR A 1 95 ? 36.905 -41.543 -44.051 1.00 152.48 393 THR A C 1
ATOM 639 O O . THR A 1 95 ? 36.720 -40.678 -44.910 1.00 149.43 393 THR A O 1
ATOM 643 N N . ILE A 1 96 ? 37.083 -42.832 -44.334 1.00 151.60 394 ILE A N 1
ATOM 644 C CA . ILE A 1 96 ? 37.080 -43.349 -45.699 1.00 143.51 394 ILE A CA 1
ATOM 645 C C . ILE A 1 96 ? 37.185 -44.873 -45.677 1.00 133.75 394 ILE A C 1
ATOM 646 O O . ILE A 1 96 ? 37.099 -45.488 -44.615 1.00 127.06 394 ILE A O 1
ATOM 648 N N . SER A 1 97 ? 37.367 -45.477 -46.848 1.00 133.89 395 SER A N 1
ATOM 649 C CA . SER A 1 97 ? 37.526 -46.927 -46.957 1.00 131.15 395 SER A CA 1
ATOM 650 C C . SER A 1 97 ? 36.230 -47.666 -46.614 1.00 136.47 395 SER A C 1
ATOM 651 O O . SER A 1 97 ? 35.134 -47.185 -46.904 1.00 147.29 395 SER A O 1
ATOM 654 N N . PHE A 1 98 ? 36.365 -48.840 -46.002 1.00 126.61 396 PHE A N 1
ATOM 655 C CA . PHE A 1 98 ? 35.214 -49.627 -45.564 1.00 116.97 396 PHE A CA 1
ATOM 656 C C . PHE A 1 98 ? 35.615 -50.565 -44.429 1.00 98.21 396 PHE A C 1
ATOM 657 O O . PHE A 1 98 ? 36.652 -51.226 -44.501 1.00 94.11 396 PHE A O 1
ATOM 665 N N . LEU A 1 99 ? 34.795 -50.622 -43.384 1.00 85.15 397 LEU A N 1
ATOM 666 C CA . LEU A 1 99 ? 35.076 -51.499 -42.252 1.00 68.11 397 LEU A CA 1
ATOM 667 C C . LEU A 1 99 ? 33.795 -52.045 -41.630 1.00 70.71 397 LEU A C 1
ATOM 668 O O . LEU A 1 99 ? 32.746 -51.404 -41.673 1.00 83.56 397 LEU A O 1
ATOM 673 N N . ILE A 1 100 ? 33.891 -53.239 -41.057 1.00 61.89 398 ILE A N 1
ATOM 674 C CA . ILE A 1 100 ? 32.761 -53.862 -40.387 1.00 59.64 398 ILE A CA 1
ATOM 675 C C . ILE A 1 100 ? 33.134 -54.188 -38.946 1.00 54.85 398 ILE A C 1
ATOM 676 O O . ILE A 1 100 ? 34.144 -54.842 -38.692 1.00 54.96 398 ILE A O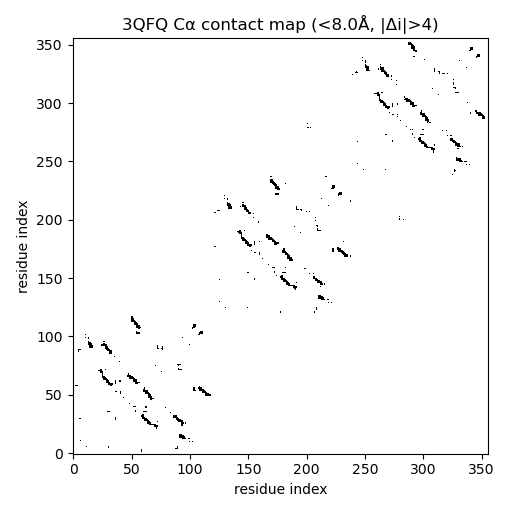 1
ATOM 681 N N . CYS A 1 101 ? 32.325 -53.717 -38.003 1.00 65.97 399 CYS A N 1
ATOM 682 C CA . CYS A 1 101 ? 32.597 -53.959 -36.592 1.00 69.23 399 CYS A CA 1
ATOM 683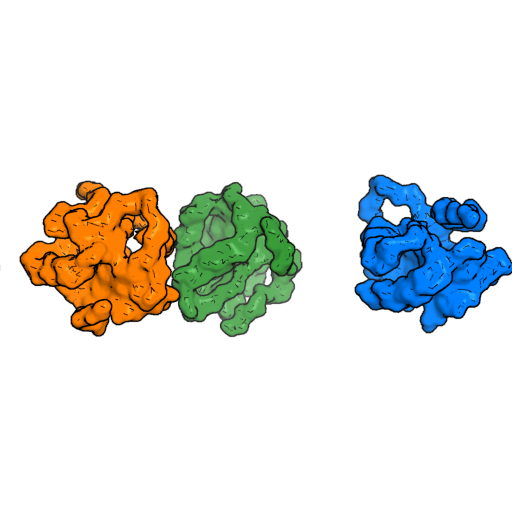 C C . CYS A 1 101 ? 31.464 -54.733 -35.930 1.00 62.47 399 CYS A C 1
ATOM 684 O O . CYS A 1 101 ? 30.322 -54.271 -35.880 1.00 65.75 399 CYS A O 1
ATOM 687 N N . LYS A 1 102 ? 31.789 -55.919 -35.428 1.00 59.11 400 LYS A N 1
ATOM 688 C CA . LYS A 1 102 ? 30.815 -56.759 -34.745 1.00 67.99 400 LYS A CA 1
ATOM 689 C C . LYS A 1 102 ? 31.439 -57.461 -33.547 1.00 65.85 400 LYS A C 1
ATOM 690 O O . LYS A 1 102 ? 32.590 -57.891 -33.599 1.00 60.90 400 LYS A O 1
ATOM 696 N N . GLY A 1 103 ? 30.669 -57.570 -32.470 1.00 65.25 401 GLY A N 1
ATOM 697 C CA . GLY A 1 103 ? 31.110 -58.292 -31.294 1.00 58.39 401 GLY A CA 1
ATOM 698 C C . GLY A 1 103 ? 31.374 -59.743 -31.637 1.00 66.08 401 GLY A C 1
ATOM 699 O O . GLY A 1 103 ? 30.765 -60.292 -32.553 1.00 77.04 401 GLY A O 1
ATOM 700 N N . VAL A 1 104 ? 32.290 -60.365 -30.905 1.00 65.41 402 VAL A N 1
ATOM 701 C CA . VAL A 1 104 ? 32.642 -61.759 -31.143 1.00 60.01 402 VAL A CA 1
ATOM 702 C C . VAL A 1 104 ? 32.075 -62.671 -30.060 1.00 64.22 402 VAL A C 1
ATOM 703 O O . VAL A 1 104 ? 32.586 -62.712 -28.940 1.00 72.11 402 VAL A O 1
ATOM 707 N N . ASN A 1 105 ? 31.014 -63.395 -30.401 1.00 58.73 403 ASN A N 1
ATOM 708 C CA . ASN A 1 105 ? 30.385 -64.320 -29.464 1.00 61.63 403 ASN A CA 1
ATOM 709 C C . ASN A 1 105 ? 31.276 -65.519 -29.130 1.00 61.56 403 ASN A C 1
ATOM 710 O O . ASN A 1 105 ? 31.481 -65.844 -27.961 1.00 74.10 403 ASN A O 1
ATOM 715 N N . LYS A 1 106 ? 31.806 -66.167 -30.163 1.00 57.41 404 LYS A N 1
ATOM 716 C CA . LYS A 1 106 ? 32.671 -67.329 -29.980 1.00 75.47 404 LYS A CA 1
ATOM 717 C C . LYS A 1 106 ? 34.136 -66.966 -30.202 1.00 92.50 404 LYS A C 1
ATOM 718 O O . LYS A 1 106 ? 34.676 -67.159 -31.291 1.00 95.42 404 LYS A O 1
ATOM 724 N N . MET A 1 107 ? 34.773 -66.450 -29.155 1.00 102.52 405 MET A N 1
ATOM 725 C CA . MET A 1 107 ? 36.137 -65.938 -29.253 1.00 97.54 405 MET A CA 1
ATOM 726 C C . MET A 1 107 ? 37.182 -67.023 -29.533 1.00 82.65 405 MET A C 1
ATOM 727 O O . MET A 1 107 ? 37.892 -66.949 -30.536 1.00 69.28 405 MET A O 1
ATOM 732 N N . PRO A 1 108 ? 37.282 -68.034 -28.651 1.00 80.88 406 PRO A N 1
ATOM 733 C CA . PRO A 1 108 ? 38.269 -69.096 -28.871 1.00 76.42 406 PRO A CA 1
ATOM 734 C C . PRO A 1 108 ? 38.133 -69.703 -30.263 1.00 77.77 406 PRO A C 1
ATOM 735 O O . PRO A 1 108 ? 39.134 -69.884 -30.953 1.00 80.07 406 PRO A O 1
ATOM 739 N N . GLU A 1 109 ? 36.904 -70.011 -30.667 1.00 76.49 407 GLU A N 1
ATOM 740 C CA . GLU A 1 109 ? 36.655 -70.570 -31.992 1.00 80.29 407 GLU A CA 1
ATOM 741 C C . GLU A 1 109 ? 37.100 -69.609 -33.088 1.00 76.24 407 GLU A C 1
ATOM 742 O O . GLU A 1 109 ? 37.683 -70.023 -34.092 1.00 72.10 407 GLU A O 1
ATOM 748 N N . MET A 1 110 ? 36.817 -68.326 -32.886 1.00 69.20 408 MET A N 1
ATOM 749 C CA . MET A 1 110 ? 37.164 -67.289 -33.851 1.00 61.59 408 MET A CA 1
ATOM 750 C C . MET A 1 110 ? 38.638 -67.365 -34.238 1.00 70.80 408 MET A C 1
ATOM 751 O O . MET A 1 110 ? 38.973 -67.716 -35.370 1.00 80.04 408 MET A O 1
ATOM 756 N N . TYR A 1 111 ? 39.509 -67.039 -33.287 1.00 74.72 409 TYR A N 1
ATOM 757 C CA . TYR A 1 111 ? 40.951 -67.039 -33.512 1.00 73.71 409 TYR A CA 1
ATOM 758 C C . TYR A 1 111 ? 41.419 -68.268 -34.282 1.00 76.97 409 TYR A C 1
ATOM 759 O O . TYR A 1 111 ? 42.268 -68.170 -35.168 1.00 86.26 409 TYR A O 1
ATOM 768 N N . ASN A 1 112 ? 40.868 -69.423 -33.927 1.00 66.58 410 ASN A N 1
ATOM 769 C CA . ASN A 1 112 ? 41.213 -70.673 -34.588 1.00 76.75 410 ASN A CA 1
ATOM 770 C C . ASN A 1 112 ? 41.104 -70.582 -36.108 1.00 65.46 410 ASN A C 1
ATOM 771 O O . ASN A 1 112 ? 42.077 -70.822 -36.822 1.00 70.99 410 ASN A O 1
ATOM 776 N N . ASN A 1 113 ? 39.920 -70.231 -36.598 1.00 49.81 411 ASN A N 1
ATOM 777 C CA . ASN A 1 113 ? 39.690 -70.136 -38.036 1.00 56.64 411 ASN A CA 1
ATOM 778 C C . ASN A 1 113 ? 40.599 -69.115 -38.704 1.00 70.74 411 ASN A C 1
ATOM 779 O O . ASN A 1 113 ? 41.023 -69.299 -39.844 1.00 70.48 411 ASN A O 1
ATOM 784 N N . LEU A 1 114 ? 40.892 -68.037 -37.986 1.00 81.57 412 LEU A N 1
ATOM 785 C CA . LEU A 1 114 ? 41.732 -66.970 -38.518 1.00 84.57 412 LEU A CA 1
ATOM 786 C C . LEU A 1 114 ? 43.189 -67.412 -38.653 1.00 77.20 412 LEU A C 1
ATOM 787 O O . LEU A 1 114 ? 44.022 -66.685 -39.193 1.00 76.12 412 LEU A O 1
ATOM 792 N N . CYS A 1 115 ? 43.485 -68.610 -38.160 1.00 83.75 413 CYS A N 1
ATOM 793 C CA . CYS A 1 115 ? 44.808 -69.203 -38.316 1.00 95.13 413 CYS A CA 1
ATOM 794 C C . CYS A 1 115 ? 44.754 -70.328 -39.342 1.00 100.59 413 CYS A C 1
ATOM 795 O O . CYS A 1 115 ? 45.768 -70.695 -39.936 1.00 96.89 413 CYS A O 1
ATOM 798 N N . LYS A 1 116 ? 43.557 -70.873 -39.536 1.00 98.43 414 LYS A N 1
ATOM 799 C CA . LYS A 1 116 ? 43.332 -71.909 -40.534 1.00 82.44 414 LYS A CA 1
ATOM 800 C C . LYS A 1 116 ? 43.706 -71.379 -41.913 1.00 97.34 414 LYS A C 1
ATOM 801 O O . LYS A 1 116 ? 43.677 -70.171 -42.141 1.00 86.91 414 LYS A O 1
ATOM 803 N N . PRO A 1 117 ? 44.061 -72.286 -42.836 1.00 121.64 415 PRO A N 1
ATOM 804 C CA . PRO A 1 117 ? 44.530 -71.961 -44.190 1.00 121.19 415 PRO A CA 1
ATOM 805 C C . PRO A 1 117 ? 43.766 -70.832 -44.894 1.00 106.32 415 PRO A C 1
ATOM 806 O O . PRO A 1 117 ? 44.406 -69.998 -45.536 1.00 112.98 415 PRO A O 1
ATOM 810 N N . PRO A 1 118 ? 42.425 -70.801 -44.785 1.00 83.16 416 PRO A N 1
ATOM 811 C CA . PRO A 1 118 ? 41.711 -69.683 -45.411 1.00 66.89 416 PRO A CA 1
ATOM 812 C C . PRO A 1 118 ? 42.227 -68.332 -44.921 1.00 78.07 416 PRO A C 1
ATOM 813 O O . PRO A 1 118 ? 41.999 -67.311 -45.570 1.00 85.82 416 PRO A O 1
ATOM 817 N N . TYR A 1 119 ? 42.917 -68.335 -43.784 1.00 82.07 417 TYR A N 1
ATOM 818 C CA . TYR A 1 119 ? 43.501 -67.122 -43.228 1.00 77.66 417 TYR A CA 1
ATOM 819 C C . TYR A 1 119 ? 44.920 -67.394 -42.741 1.00 89.46 417 TYR A C 1
ATOM 820 O O . TYR A 1 119 ? 45.528 -68.398 -43.109 1.00 105.34 417 TYR A O 1
ATOM 829 N N . LYS A 1 120 ? 45.440 -66.494 -41.913 1.00 75.36 418 LYS A N 1
ATOM 830 C CA . LYS A 1 120 ? 46.766 -66.655 -41.325 1.00 60.25 418 LYS A CA 1
ATOM 831 C C . LYS A 1 120 ? 47.058 -65.538 -40.329 1.00 64.23 418 LYS A C 1
ATOM 832 O O . LYS A 1 120 ? 46.724 -64.379 -40.570 1.00 62.42 418 LYS A O 1
ATOM 834 N N . LEU A 1 121 ? 47.677 -65.894 -39.209 1.00 66.93 419 LEU A N 1
ATOM 835 C CA . LEU A 1 121 ? 48.048 -64.903 -38.207 1.00 58.38 419 LEU A CA 1
ATOM 836 C C . LEU A 1 121 ? 49.139 -63.981 -38.744 1.00 63.28 419 LEU A C 1
ATOM 837 O O . LEU A 1 121 ? 50.053 -64.422 -39.439 1.00 68.68 419 LEU A O 1
ATOM 842 N N . LEU A 1 122 ? 49.031 -62.696 -38.425 1.00 62.19 420 LEU A N 1
ATOM 843 C CA . LEU A 1 122 ? 49.994 -61.705 -38.887 1.00 68.35 420 LEU A CA 1
ATOM 844 C C . LEU A 1 122 ? 50.735 -61.050 -37.721 1.00 70.00 420 LEU A C 1
ATOM 845 O O . LEU A 1 122 ? 51.913 -60.714 -37.842 1.00 72.97 420 LEU A O 1
ATOM 850 N N . GLN A 1 123 ? 50.048 -60.877 -36.594 1.00 63.44 421 GLN A N 1
ATOM 851 C CA . GLN A 1 123 ? 50.656 -60.266 -35.412 1.00 54.87 421 GLN A CA 1
ATOM 852 C C . GLN A 1 123 ? 49.764 -60.369 -34.176 1.00 50.05 421 GLN A C 1
ATOM 853 O O . GLN A 1 123 ? 48.577 -60.045 -34.227 1.00 58.74 421 GLN A O 1
ATOM 859 N N . GLU A 1 124 ? 50.345 -60.823 -33.069 1.00 47.57 422 GLU A N 1
ATOM 860 C CA . GLU A 1 124 ? 49.650 -60.863 -31.786 1.00 60.50 422 GLU A CA 1
ATOM 861 C C . GLU A 1 124 ? 50.617 -60.492 -30.666 1.00 69.47 422 GLU A C 1
ATOM 862 O O . GLU A 1 124 ? 51.699 -61.070 -30.556 1.00 74.55 422 GLU A O 1
ATOM 868 N N . ASN A 1 125 ? 50.229 -59.525 -29.841 1.00 67.79 423 ASN A N 1
ATOM 869 C CA . ASN A 1 125 ? 51.077 -59.081 -28.740 1.00 72.88 423 ASN A CA 1
ATOM 870 C C . ASN A 1 125 ? 51.297 -60.176 -27.696 1.00 85.48 423 ASN A C 1
ATOM 871 O O . ASN A 1 125 ? 52.340 -60.220 -27.042 1.00 96.23 423 ASN A O 1
ATOM 876 N N . LYS A 1 126 ? 50.308 -61.052 -27.543 1.00 77.57 424 LYS A N 1
ATOM 877 C CA . LYS A 1 126 ? 50.415 -62.183 -26.624 1.00 73.92 424 LYS A CA 1
ATOM 878 C C . LYS A 1 126 ? 49.626 -63.383 -27.140 1.00 71.89 424 LYS A C 1
ATOM 879 O O . LYS A 1 126 ? 48.646 -63.217 -27.866 1.00 65.33 424 LYS A O 1
ATOM 885 N N . PRO A 1 127 ? 50.060 -64.600 -26.777 1.00 70.65 425 PRO A N 1
ATOM 886 C CA . PRO A 1 127 ? 49.249 -65.783 -27.079 1.00 76.14 425 PRO A CA 1
ATOM 887 C C . PRO A 1 127 ? 48.016 -65.805 -26.185 1.00 79.01 425 PRO A C 1
ATOM 888 O O . PRO A 1 127 ? 48.130 -65.552 -24.986 1.00 77.49 425 PRO A O 1
ATOM 892 N N . LEU A 1 128 ? 46.855 -66.098 -26.760 1.00 79.46 426 LEU A N 1
ATOM 893 C CA . LEU A 1 128 ? 45.607 -66.076 -26.002 1.00 65.83 426 LEU A CA 1
ATOM 894 C C . LEU A 1 128 ? 45.455 -67.305 -25.108 1.00 71.24 426 LEU A C 1
ATOM 895 O O . LEU A 1 128 ? 46.002 -68.368 -25.399 1.00 62.73 426 LEU A O 1
ATOM 900 N N . LEU A 1 129 ? 44.724 -67.146 -24.009 1.00 80.70 427 LEU A N 1
ATOM 901 C CA . LEU A 1 129 ? 44.504 -68.247 -23.076 1.00 91.71 427 LEU A CA 1
ATOM 902 C C . LEU A 1 129 ? 43.125 -68.176 -22.417 1.00 104.35 427 LEU A C 1
ATOM 903 O O . LEU A 1 129 ? 42.646 -67.104 -22.047 1.00 105.89 427 LEU A O 1
ATOM 905 N N . THR B 1 11 ? 3.713 1.525 6.881 1.00 132.12 309 THR B N 1
ATOM 906 C CA . THR B 1 11 ? 4.886 2.072 6.206 1.00 135.18 309 THR B CA 1
ATOM 907 C C . THR B 1 11 ? 4.832 1.805 4.704 1.00 146.47 309 THR B C 1
ATOM 908 O O . THR B 1 11 ? 4.523 0.689 4.277 1.00 149.98 309 THR B O 1
ATOM 910 N N . PRO B 1 12 ? 5.127 2.836 3.896 1.00 150.56 310 PRO B N 1
ATOM 911 C CA . PRO B 1 12 ? 5.147 2.712 2.435 1.00 148.08 310 PRO B CA 1
ATOM 912 C C . PRO B 1 12 ? 6.231 1.741 1.979 1.00 140.64 310 PRO B C 1
ATOM 913 O O . PRO B 1 12 ? 5.902 0.704 1.400 1.00 139.15 310 PRO B O 1
ATOM 917 N N . VAL B 1 13 ? 7.491 2.095 2.240 1.00 129.35 311 VAL B N 1
ATOM 918 C CA . VAL B 1 13 ? 8.678 1.263 1.981 1.00 116.87 311 VAL B CA 1
ATOM 919 C C . VAL B 1 13 ? 9.861 2.065 1.423 1.00 122.32 311 VAL B C 1
ATOM 920 O O . VAL B 1 13 ? 10.963 1.997 1.967 1.00 128.14 311 VAL B O 1
ATOM 924 N N . PRO B 1 14 ? 9.644 2.833 0.341 1.00 118.30 312 PRO B N 1
ATOM 925 C CA . PRO B 1 14 ? 8.433 3.009 -0.459 1.00 122.04 312 PRO B CA 1
ATOM 926 C C . PRO B 1 14 ? 8.555 2.322 -1.815 1.00 117.65 312 PRO B C 1
ATOM 927 O O . PRO B 1 14 ? 8.441 1.100 -1.906 1.00 109.71 312 PRO B O 1
ATOM 931 N N . THR B 1 15 ? 8.790 3.108 -2.860 1.00 123.16 313 THR B N 1
ATOM 932 C CA . THR B 1 15 ? 8.879 2.563 -4.206 1.00 124.47 313 THR B CA 1
ATOM 933 C C . THR B 1 15 ? 10.149 3.047 -4.897 1.00 107.77 313 THR B C 1
ATOM 934 O O . THR B 1 15 ? 10.928 2.249 -5.416 1.00 99.95 313 THR B O 1
ATOM 938 N N . ASP B 1 16 ? 10.355 4.360 -4.892 1.00 101.47 314 ASP B N 1
ATOM 939 C CA . ASP B 1 16 ? 11.509 4.957 -5.554 1.00 100.68 314 ASP B CA 1
ATOM 940 C C . ASP B 1 16 ? 12.254 5.884 -4.594 1.00 94.81 314 ASP B C 1
ATOM 941 O O . ASP B 1 16 ? 11.828 6.083 -3.456 1.00 97.27 314 ASP B O 1
ATOM 946 N N . PHE B 1 17 ? 13.371 6.441 -5.054 1.00 86.50 315 PHE B N 1
ATOM 947 C CA . PHE B 1 17 ? 14.130 7.403 -4.262 1.00 87.42 315 PHE B CA 1
ATOM 948 C C . PHE B 1 17 ? 13.261 8.610 -3.911 1.00 87.46 315 PHE B C 1
ATOM 949 O O . PHE B 1 17 ? 12.351 8.965 -4.664 1.00 99.04 315 PHE B O 1
ATOM 957 N N . PRO B 1 18 ? 13.528 9.235 -2.753 1.00 79.46 316 PRO B N 1
ATOM 958 C CA . PRO B 1 18 ? 12.841 10.474 -2.375 1.00 87.13 316 PRO B CA 1
ATOM 959 C C . PRO B 1 18 ? 12.959 11.504 -3.491 1.00 89.23 316 PRO B C 1
ATOM 960 O O . PRO B 1 18 ? 13.964 11.515 -4.202 1.00 90.61 316 PRO B O 1
ATOM 964 N N . ILE B 1 19 ? 11.947 12.351 -3.644 1.00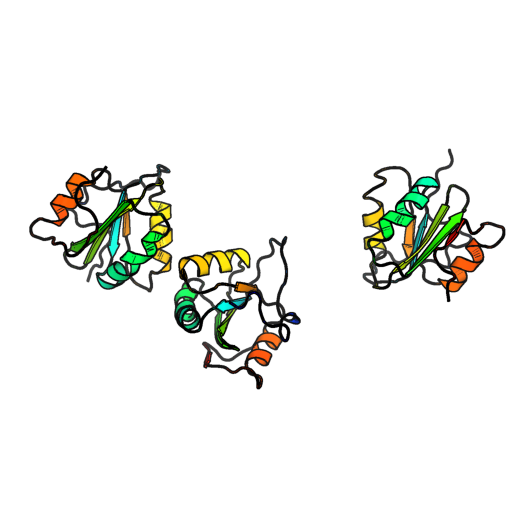 91.68 317 ILE B N 1
ATOM 965 C CA . ILE B 1 19 ? 11.874 13.251 -4.793 1.00 96.72 317 ILE B CA 1
ATOM 966 C C . ILE B 1 19 ? 12.935 14.348 -4.768 1.00 101.92 317 ILE B C 1
ATOM 967 O O . ILE B 1 19 ? 13.395 14.801 -5.818 1.00 98.69 317 ILE B O 1
ATOM 972 N N . ASP B 1 20 ? 13.326 14.766 -3.570 1.00 108.40 318 ASP B N 1
ATOM 973 C CA . ASP B 1 20 ? 14.268 15.870 -3.417 1.00 102.59 318 ASP B CA 1
ATOM 974 C C . ASP B 1 20 ? 15.618 15.600 -4.092 1.00 98.95 318 ASP B C 1
ATOM 975 O O . ASP B 1 20 ? 16.430 16.514 -4.253 1.00 92.85 318 ASP B O 1
ATOM 980 N N . LEU B 1 21 ? 15.858 14.352 -4.485 1.00 99.11 319 LEU B N 1
ATOM 981 C CA . LEU B 1 21 ? 17.065 14.016 -5.239 1.00 96.26 319 LEU B CA 1
ATOM 982 C C . LEU B 1 21 ? 16.768 13.066 -6.398 1.00 98.18 319 LEU B C 1
ATOM 983 O O . LEU B 1 21 ? 17.680 12.562 -7.049 1.00 92.66 319 LEU B O 1
ATOM 988 N N . SER B 1 22 ? 15.485 12.831 -6.649 1.00 106.92 320 SER B N 1
ATOM 989 C CA . SER B 1 22 ? 15.058 11.906 -7.696 1.00 112.19 320 SER B CA 1
ATOM 990 C C . SER B 1 22 ? 15.351 12.437 -9.099 1.00 106.40 320 SER B C 1
ATOM 991 O O . SER B 1 22 ? 15.146 11.737 -10.090 1.00 106.60 320 SER B O 1
ATOM 994 N N . ASP B 1 23 ? 15.830 13.674 -9.180 1.00 105.70 321 ASP B N 1
ATOM 995 C CA . ASP B 1 23 ? 16.147 14.280 -10.467 1.00 108.67 321 ASP B CA 1
ATOM 996 C C . ASP B 1 23 ? 17.592 13.982 -10.862 1.00 99.21 321 ASP B C 1
ATOM 997 O O . ASP B 1 23 ? 17.943 14.006 -12.043 1.00 91.27 321 ASP B O 1
ATOM 1002 N N . TYR B 1 24 ? 18.422 13.697 -9.864 1.00 99.89 322 TYR B N 1
ATOM 1003 C CA . TYR B 1 24 ? 19.842 13.442 -10.079 1.00 97.57 322 TYR B CA 1
ATOM 1004 C C . TYR B 1 24 ? 20.103 12.015 -10.561 1.00 89.36 322 TYR B C 1
ATOM 1005 O O . TYR B 1 24 ? 21.255 11.599 -10.688 1.00 81.94 322 TYR B O 1
ATOM 1014 N N . LEU B 1 25 ? 19.035 11.272 -10.834 1.00 87.47 323 LEU B N 1
ATOM 1015 C CA . LEU B 1 25 ? 19.155 9.859 -11.184 1.00 77.69 323 LEU B CA 1
ATOM 1016 C C . LEU B 1 25 ? 18.852 9.585 -12.659 1.00 80.64 323 LEU B C 1
ATOM 1017 O O . LEU B 1 25 ? 18.304 10.436 -13.361 1.00 93.63 323 LEU B O 1
ATOM 1022 N N . SER B 1 26 ? 19.221 8.394 -13.123 1.00 75.79 324 SER B N 1
ATOM 1023 C CA . SER B 1 26 ? 18.897 7.959 -14.478 1.00 85.48 324 SER B CA 1
ATOM 1024 C C . SER B 1 26 ? 17.766 6.941 -14.426 1.00 84.47 324 SER B C 1
ATOM 1025 O O . SER B 1 26 ? 17.911 5.873 -13.832 1.00 88.57 324 SER B O 1
ATOM 1028 N N . HIS B 1 27 ? 16.637 7.272 -15.043 1.00 86.18 325 HIS B N 1
ATOM 1029 C CA . HIS B 1 27 ? 15.471 6.396 -15.006 1.00 99.76 325 HIS B CA 1
ATOM 1030 C C . HIS B 1 27 ? 15.252 5.711 -16.347 1.00 92.89 325 HIS B C 1
ATOM 1031 O O . HIS B 1 27 ? 14.193 5.841 -16.962 1.00 96.63 325 HIS B O 1
ATOM 1038 N N . ALA B 1 28 ? 16.263 4.976 -16.792 1.00 76.06 326 ALA B N 1
ATOM 1039 C CA . ALA B 1 28 ? 16.210 4.305 -18.082 1.00 80.71 326 ALA B CA 1
ATOM 1040 C C . ALA B 1 28 ? 15.994 2.807 -17.921 1.00 98.66 326 ALA B C 1
ATOM 1041 O O . ALA B 1 28 ? 16.850 2.101 -17.386 1.00 104.02 326 ALA B O 1
ATOM 1043 N N . VAL B 1 29 ? 14.848 2.325 -18.388 1.00 103.42 327 VAL B N 1
ATOM 1044 C CA . VAL B 1 29 ? 14.564 0.897 -18.372 1.00 101.90 327 VAL B CA 1
ATOM 1045 C C . VAL B 1 29 ? 15.003 0.277 -19.692 1.00 94.87 327 VAL B C 1
ATOM 1046 O O . VAL B 1 29 ? 15.294 -0.917 -19.766 1.00 95.14 327 VAL B O 1
ATOM 1050 N N . TYR B 1 30 ? 15.066 1.105 -20.729 1.00 85.43 328 TYR B N 1
ATOM 1051 C CA . TYR B 1 30 ? 15.413 0.641 -22.066 1.00 82.83 328 TYR B CA 1
ATOM 1052 C C . TYR B 1 30 ? 16.817 1.072 -22.491 1.00 76.83 328 TYR B C 1
ATOM 1053 O O . TYR B 1 30 ? 17.022 1.496 -23.626 1.00 83.62 328 TYR B O 1
ATOM 1062 N N . SER B 1 31 ? 17.783 0.956 -21.585 1.00 68.85 329 SER B N 1
ATOM 1063 C CA . SER B 1 31 ? 19.157 1.352 -21.886 1.00 56.87 329 SER B CA 1
ATOM 1064 C C . SER B 1 31 ? 20.173 0.282 -21.497 1.00 74.33 329 SER B C 1
ATOM 1065 O O . SER B 1 31 ? 19.996 -0.422 -20.502 1.00 82.22 329 SER B O 1
ATOM 1068 N N . ASN B 1 32 ? 21.236 0.167 -22.287 1.00 77.78 330 ASN B N 1
ATOM 1069 C CA . ASN B 1 32 ? 22.291 -0.805 -22.021 1.00 76.83 330 ASN B CA 1
ATOM 1070 C C . ASN B 1 32 ? 23.574 -0.125 -21.574 1.00 90.82 330 ASN B C 1
ATOM 1071 O O . ASN B 1 32 ? 24.581 -0.782 -21.312 1.00 94.70 330 ASN B O 1
ATOM 1076 N N . LYS B 1 33 ? 23.531 1.199 -21.493 1.00 98.24 331 LYS B N 1
ATOM 1077 C CA . LYS B 1 33 ? 24.698 1.972 -21.097 1.00 99.40 331 LYS B CA 1
ATOM 1078 C C . LYS B 1 33 ? 25.297 1.459 -19.790 1.00 81.73 331 LYS B C 1
ATOM 1079 O O . LYS B 1 33 ? 24.577 1.151 -18.839 1.00 72.48 331 LYS B O 1
ATOM 1085 N N . THR B 1 34 ? 26.623 1.361 -19.761 1.00 67.63 332 THR B N 1
ATOM 1086 C CA . THR B 1 34 ? 27.339 0.900 -18.579 1.00 57.82 332 THR B CA 1
ATOM 1087 C C . THR B 1 34 ? 27.978 2.052 -17.819 1.00 63.70 332 THR B C 1
ATOM 1088 O O . THR B 1 34 ? 29.097 2.469 -18.118 1.00 77.22 332 THR B O 1
ATOM 1092 N N . VAL B 1 35 ? 27.253 2.555 -16.828 1.00 61.62 333 VAL B N 1
ATOM 1093 C CA . VAL B 1 35 ? 27.730 3.640 -15.990 1.00 65.97 333 VAL B CA 1
ATOM 1094 C C . VAL B 1 35 ? 28.665 3.102 -14.913 1.00 67.94 333 VAL B C 1
ATOM 1095 O O . VAL B 1 35 ? 28.674 1.906 -14.628 1.00 74.25 333 VAL B O 1
ATOM 1099 N N . SER B 1 36 ? 29.449 3.998 -14.322 1.00 69.87 334 SER B N 1
ATOM 1100 C CA . SER B 1 36 ? 30.401 3.646 -13.275 1.00 76.88 334 SER B CA 1
ATOM 1101 C C . SER B 1 36 ? 29.904 4.071 -11.897 1.00 78.05 334 SER B C 1
ATOM 1102 O O . SER B 1 36 ? 30.436 3.636 -10.876 1.00 80.11 334 SER B O 1
ATOM 1105 N N . CYS B 1 37 ? 28.889 4.929 -11.875 1.00 80.32 335 CYS B N 1
ATOM 1106 C CA . CYS B 1 37 ? 28.368 5.478 -10.627 1.00 82.09 335 CYS B CA 1
ATOM 1107 C C . CYS B 1 37 ? 26.974 4.942 -10.316 1.00 82.75 335 CYS B C 1
ATOM 1108 O O . CYS B 1 37 ? 26.066 5.031 -11.143 1.00 67.93 335 CYS B O 1
ATOM 1111 N N . PHE B 1 38 ? 26.811 4.392 -9.116 1.00 90.99 336 PHE B N 1
ATOM 1112 C CA . PHE B 1 38 ? 25.533 3.826 -8.698 1.00 80.99 336 PHE B CA 1
ATOM 1113 C C . PHE B 1 38 ? 25.128 4.295 -7.302 1.00 67.23 336 PHE B C 1
ATOM 1114 O O . PHE B 1 38 ? 25.958 4.748 -6.518 1.00 57.94 336 PHE B O 1
ATOM 1122 N N . ALA B 1 39 ? 23.837 4.185 -7.006 1.00 63.41 337 ALA B N 1
ATOM 1123 C CA . ALA B 1 39 ? 23.308 4.496 -5.681 1.00 49.42 337 ALA B CA 1
ATOM 1124 C C . ALA B 1 39 ? 22.135 3.569 -5.362 1.00 58.14 337 ALA B C 1
ATOM 1125 O O . ALA B 1 39 ? 21.378 3.185 -6.258 1.00 58.16 337 ALA B O 1
ATOM 1127 N N . ILE B 1 40 ? 21.990 3.205 -4.090 1.00 68.48 338 ILE B N 1
ATOM 1128 C CA . ILE B 1 40 ? 20.962 2.248 -3.683 1.00 68.74 338 ILE B CA 1
ATOM 1129 C C . ILE B 1 40 ? 20.187 2.727 -2.454 1.00 77.71 338 ILE B C 1
ATOM 1130 O O . ILE B 1 40 ? 20.649 3.599 -1.718 1.00 87.82 338 ILE B O 1
ATOM 1135 N N . TYR B 1 41 ? 19.008 2.149 -2.239 1.00 76.39 339 TYR B N 1
ATOM 1136 C CA . TYR B 1 41 ? 18.104 2.610 -1.193 1.00 88.48 339 TYR B CA 1
ATOM 1137 C C . TYR B 1 41 ? 17.439 1.436 -0.477 1.00 87.23 339 TYR B C 1
ATOM 1138 O O . TYR B 1 41 ? 16.449 0.882 -0.959 1.00 81.36 339 TYR B O 1
ATOM 1147 N N . THR B 1 42 ? 17.989 1.062 0.676 1.00 89.41 340 THR B N 1
ATOM 1148 C CA . THR B 1 42 ? 17.426 -0.016 1.483 1.00 83.38 340 THR B CA 1
ATOM 1149 C C . THR B 1 42 ? 17.398 0.370 2.959 1.00 80.52 340 THR B C 1
ATOM 1150 O O . THR B 1 42 ? 17.593 1.534 3.309 1.00 73.94 340 THR B O 1
ATOM 1154 N N . THR B 1 43 ? 17.155 -0.611 3.821 1.00 79.28 341 THR B N 1
ATOM 1155 C CA . THR B 1 43 ? 17.201 -0.385 5.260 1.00 81.94 341 THR B CA 1
ATOM 1156 C C . THR B 1 43 ? 18.644 -0.284 5.737 1.00 96.23 341 THR B C 1
ATOM 1157 O O . THR B 1 43 ? 19.533 -0.924 5.179 1.00 99.02 341 THR B O 1
ATOM 1161 N N . SER B 1 44 ? 18.869 0.519 6.774 1.00 99.33 342 SER B N 1
ATOM 1162 C CA . SER B 1 44 ? 20.210 0.742 7.304 1.00 96.60 342 SER B CA 1
ATOM 1163 C C . SER B 1 44 ? 20.937 -0.565 7.610 1.00 110.31 342 SER B C 1
ATOM 1164 O O . SER B 1 44 ? 22.165 -0.634 7.538 1.00 112.31 342 SER B O 1
ATOM 1167 N N . ASP B 1 45 ? 20.174 -1.596 7.958 1.00 116.63 343 ASP B N 1
ATOM 1168 C CA . ASP B 1 45 ? 20.740 -2.914 8.216 1.00 117.61 343 ASP B CA 1
ATOM 1169 C C . ASP B 1 45 ? 21.232 -3.553 6.923 1.00 110.76 343 ASP B C 1
ATOM 1170 O O . ASP B 1 45 ? 22.404 -3.906 6.802 1.00 108.43 343 ASP B O 1
ATOM 1175 N N . LYS B 1 46 ? 20.329 -3.705 5.958 1.00 109.38 344 LYS B N 1
ATOM 1176 C CA . LYS B 1 46 ? 20.682 -4.285 4.667 1.00 101.77 344 LYS B CA 1
ATOM 1177 C C . LYS B 1 46 ? 21.721 -3.418 3.965 1.00 95.95 344 LYS B C 1
ATOM 1178 O O . LYS B 1 46 ? 22.444 -3.884 3.085 1.00 100.20 344 LYS B O 1
ATOM 1184 N N . ALA B 1 47 ? 21.788 -2.153 4.362 1.00 84.46 345 ALA B N 1
ATOM 1185 C CA . ALA B 1 47 ? 22.775 -1.234 3.814 1.00 83.90 345 ALA B CA 1
ATOM 1186 C C . ALA B 1 47 ? 24.152 -1.556 4.379 1.00 88.94 345 ALA B C 1
ATOM 1187 O O . ALA B 1 47 ? 25.150 -1.558 3.657 1.00 92.75 345 ALA B O 1
ATOM 1189 N N . ILE B 1 48 ? 24.192 -1.832 5.679 1.00 84.09 346 ILE B N 1
ATOM 1190 C CA . ILE B 1 48 ? 25.439 -2.146 6.367 1.00 75.30 346 ILE B CA 1
ATOM 1191 C C . ILE B 1 48 ? 26.113 -3.386 5.784 1.00 73.45 346 ILE B C 1
ATOM 1192 O O . ILE B 1 48 ? 27.339 -3.438 5.674 1.00 63.64 346 ILE B O 1
ATOM 1194 N N . GLU B 1 49 ? 25.311 -4.376 5.404 1.00 85.87 347 GLU B N 1
ATOM 1195 C CA . GLU B 1 49 ? 25.846 -5.624 4.862 1.00 106.03 347 GLU B CA 1
ATOM 1196 C C . GLU B 1 49 ? 26.347 -5.462 3.427 1.00 98.56 347 GLU B C 1
ATOM 1197 O O . GLU B 1 49 ? 27.381 -6.021 3.055 1.00 96.70 347 GLU B O 1
ATOM 1203 N N . LEU B 1 50 ? 25.613 -4.691 2.630 1.00 90.48 348 LEU B N 1
ATOM 1204 C CA . LEU B 1 50 ? 25.980 -4.452 1.239 1.00 90.56 348 LEU B CA 1
ATOM 1205 C C . LEU B 1 50 ? 27.248 -3.612 1.144 1.00 89.23 348 LEU B C 1
ATOM 1206 O O . LEU B 1 50 ? 27.893 -3.554 0.098 1.00 80.18 348 LEU B O 1
ATOM 1211 N N . TYR B 1 51 ? 27.601 -2.968 2.250 1.00 94.78 349 TYR B N 1
ATOM 1212 C CA . TYR B 1 51 ? 28.806 -2.154 2.318 1.00 101.88 349 TYR B CA 1
ATOM 1213 C C . TYR B 1 51 ? 30.056 -2.986 2.032 1.00 105.40 349 TYR B C 1
ATOM 1214 O O . TYR B 1 51 ? 31.116 -2.442 1.727 1.00 104.84 349 TYR B O 1
ATOM 1223 N N . ASP B 1 52 ? 29.930 -4.306 2.130 1.00 103.79 350 ASP B N 1
ATOM 1224 C CA . ASP B 1 52 ? 31.077 -5.184 1.928 1.00 102.48 350 ASP B CA 1
ATOM 1225 C C . ASP B 1 52 ? 31.005 -5.957 0.614 1.00 90.77 350 ASP B C 1
ATOM 1226 O O . ASP B 1 52 ? 32.024 -6.173 -0.044 1.00 84.98 350 ASP B O 1
ATOM 1231 N N . LYS B 1 53 ? 29.799 -6.372 0.239 1.00 88.26 351 LYS B N 1
ATOM 1232 C CA . LYS B 1 53 ? 29.604 -7.188 -0.954 1.00 82.85 351 LYS B CA 1
ATOM 1233 C C . LYS B 1 53 ? 30.050 -6.466 -2.218 1.00 83.02 351 LYS B C 1
ATOM 1234 O O . LYS B 1 53 ? 30.491 -7.089 -3.184 1.00 72.68 351 LYS B O 1
ATOM 1236 N N . ILE B 1 54 ? 29.927 -5.145 -2.199 1.00 83.11 352 ILE B N 1
ATOM 1237 C CA . ILE B 1 54 ? 30.256 -4.323 -3.354 1.00 71.56 352 ILE B CA 1
ATOM 1238 C C . ILE B 1 54 ? 31.713 -4.490 -3.781 1.00 76.66 352 ILE B C 1
ATOM 1239 O O . ILE B 1 54 ? 32.080 -4.172 -4.912 1.00 74.84 352 ILE B O 1
ATOM 1243 N N . GLU B 1 55 ? 32.541 -4.999 -2.877 1.00 79.52 353 GLU B N 1
ATOM 1244 C CA . GLU B 1 55 ? 33.968 -5.137 -3.158 1.00 85.20 353 GLU B CA 1
ATOM 1245 C C . GLU B 1 55 ? 34.297 -6.296 -4.104 1.00 85.82 353 GLU B C 1
ATOM 1246 O O . GLU B 1 55 ? 35.351 -6.922 -3.990 1.00 92.81 353 GLU B O 1
ATOM 1252 N N . LYS B 1 56 ? 33.394 -6.576 -5.039 1.00 84.81 354 LYS B N 1
ATOM 1253 C CA . LYS B 1 56 ? 33.653 -7.565 -6.080 1.00 89.31 354 LYS B CA 1
ATOM 1254 C C . LYS B 1 56 ? 33.926 -6.859 -7.401 1.00 91.20 354 LYS B C 1
ATOM 1255 O O . LYS B 1 56 ? 34.579 -7.403 -8.291 1.00 93.95 354 LYS B O 1
ATOM 1261 N N . PHE B 1 57 ? 33.416 -5.639 -7.517 1.00 85.79 355 PHE B N 1
ATOM 1262 C CA . PHE B 1 57 ? 33.592 -4.842 -8.722 1.00 81.38 355 PHE B CA 1
ATOM 1263 C C . PHE B 1 57 ? 34.761 -3.878 -8.566 1.00 87.58 355 PHE B C 1
ATOM 1264 O O . PHE B 1 57 ? 34.964 -2.997 -9.401 1.00 82.27 355 PHE B O 1
ATOM 1272 N N . LYS B 1 58 ? 35.526 -4.054 -7.493 1.00 97.22 356 LYS B N 1
ATOM 1273 C CA . LYS B 1 58 ? 36.670 -3.196 -7.208 1.00 97.78 356 LYS B CA 1
ATOM 1274 C C . LYS B 1 58 ? 36.273 -1.727 -7.284 1.00 103.13 356 LYS B C 1
ATOM 1275 O O . LYS B 1 58 ? 36.392 -1.097 -8.333 1.00 111.73 356 LYS B O 1
ATOM 1277 N N . VAL B 1 59 ? 35.795 -1.184 -6.169 1.00 97.88 357 VAL B N 1
ATOM 1278 C CA . VAL B 1 59 ? 35.331 0.198 -6.137 1.00 94.95 357 VAL B CA 1
ATOM 1279 C C . VAL B 1 59 ? 36.459 1.193 -5.896 1.00 114.48 357 VAL B C 1
ATOM 1280 O O . VAL B 1 59 ? 37.439 0.891 -5.212 1.00 124.85 357 VAL B O 1
ATOM 1284 N N . ASP B 1 60 ? 36.308 2.383 -6.468 1.00 120.26 358 ASP B N 1
ATOM 1285 C CA . ASP B 1 60 ? 37.235 3.478 -6.228 1.00 122.95 358 ASP B CA 1
ATOM 1286 C C . ASP B 1 60 ? 36.755 4.284 -5.031 1.00 111.06 358 ASP B C 1
ATOM 1287 O O . ASP B 1 60 ? 37.538 4.957 -4.361 1.00 113.98 358 ASP B O 1
ATOM 1292 N N . PHE B 1 61 ? 35.455 4.208 -4.773 1.00 100.54 359 PHE B N 1
ATOM 1293 C CA . PHE B 1 61 ? 34.847 4.954 -3.684 1.00 93.66 359 PHE B CA 1
ATOM 1294 C C . PHE B 1 61 ? 33.469 4.404 -3.330 1.00 85.64 359 PHE B C 1
ATOM 1295 O O . PHE B 1 61 ? 32.784 3.820 -4.171 1.00 78.15 359 PHE B O 1
ATOM 1303 N N . LYS B 1 62 ? 33.068 4.602 -2.080 1.00 86.77 360 LYS B N 1
ATOM 1304 C CA . LYS B 1 62 ? 31.795 4.093 -1.594 1.00 85.94 360 LYS B CA 1
ATOM 1305 C C . LYS B 1 62 ? 31.418 4.798 -0.301 1.00 87.14 360 LYS B C 1
ATOM 1306 O O . LYS B 1 62 ? 32.292 5.230 0.455 1.00 75.74 360 LYS B O 1
ATOM 1312 N N . SER B 1 63 ? 30.117 4.915 -0.050 1.00 95.47 361 SER B N 1
ATOM 1313 C CA . SER B 1 63 ? 29.635 5.598 1.145 1.00 89.17 361 SER B CA 1
ATOM 1314 C C . SER B 1 63 ? 28.149 5.365 1.411 1.00 82.21 361 SER B C 1
ATOM 1315 O O . SER B 1 63 ? 27.337 5.294 0.486 1.00 69.51 361 SER B O 1
ATOM 1318 N N . ARG B 1 64 ? 27.806 5.259 2.691 1.00 87.73 362 ARG B N 1
ATOM 1319 C CA . ARG B 1 64 ? 26.432 5.025 3.121 1.00 88.65 362 ARG B CA 1
ATOM 1320 C C . ARG B 1 64 ? 25.915 6.187 3.969 1.00 98.75 362 ARG B C 1
ATOM 1321 O O . ARG B 1 64 ? 26.497 6.523 5.001 1.00 107.26 362 ARG B O 1
ATOM 1329 N N . HIS B 1 65 ? 24.814 6.791 3.533 1.00 94.59 363 HIS B N 1
ATOM 1330 C CA . HIS B 1 65 ? 24.264 7.955 4.215 1.00 92.14 363 HIS B CA 1
ATOM 1331 C C . HIS B 1 65 ? 22.969 7.628 4.957 1.00 102.42 363 HIS B C 1
ATOM 1332 O O . HIS B 1 65 ? 22.410 6.543 4.804 1.00 102.85 363 HIS B O 1
ATOM 1339 N N . ALA B 1 66 ? 22.495 8.578 5.758 1.00 118.27 364 ALA B N 1
ATOM 1340 C CA . ALA B 1 66 ? 21.263 8.396 6.520 1.00 127.33 364 ALA B CA 1
ATOM 1341 C C . ALA B 1 66 ? 20.092 9.131 5.870 1.00 133.66 364 ALA B C 1
ATOM 1342 O O . ALA B 1 66 ? 20.114 10.354 5.729 1.00 141.69 364 ALA B O 1
ATOM 1344 N N . CYS B 1 67 ? 19.070 8.379 5.475 1.00 130.04 365 CYS B N 1
ATOM 1345 C CA . CYS B 1 67 ? 17.909 8.962 4.811 1.00 133.93 365 CYS B CA 1
ATOM 1346 C C . CYS B 1 67 ? 16.630 8.717 5.602 1.00 139.02 365 CYS B C 1
ATOM 1347 O O . CYS B 1 67 ? 16.538 7.761 6.371 1.00 140.72 365 CYS B O 1
ATOM 1350 N N . GLU B 1 68 ? 15.646 9.590 5.411 1.00 139.76 366 GLU B N 1
ATOM 1351 C CA . GLU B 1 68 ? 14.374 9.466 6.110 1.00 137.52 366 GLU B CA 1
ATOM 1352 C C . GLU B 1 68 ? 13.711 8.130 5.794 1.00 133.38 366 GLU B C 1
ATOM 1353 O O . GLU B 1 68 ? 13.376 7.848 4.643 1.00 128.18 366 GLU B O 1
ATOM 1355 N N . LEU B 1 69 ? 13.542 7.305 6.822 1.00 134.76 367 LEU B N 1
ATOM 1356 C CA . LEU B 1 69 ? 12.874 6.020 6.665 1.00 137.64 367 LEU B CA 1
ATOM 1357 C C . LEU B 1 69 ? 13.627 5.111 5.697 1.00 138.69 367 LEU B C 1
ATOM 1358 O O . LEU B 1 69 ? 13.016 4.433 4.870 1.00 139.71 367 LEU B O 1
ATOM 1360 N N . GLY B 1 70 ? 14.952 5.102 5.803 1.00 137.30 368 GLY B N 1
ATOM 1361 C CA . GLY B 1 70 ? 15.777 4.276 4.939 1.00 130.37 368 GLY B CA 1
ATOM 1362 C C . GLY B 1 70 ? 17.265 4.518 5.112 1.00 120.35 368 GLY B C 1
ATOM 1363 O O . GLY B 1 70 ? 17.715 4.959 6.171 1.00 117.44 368 GLY B O 1
ATOM 1364 N N . CYS B 1 71 ? 18.030 4.222 4.064 1.00 115.82 369 CYS B N 1
ATOM 1365 C CA . CYS B 1 71 ? 19.477 4.403 4.086 1.00 112.21 369 CYS B CA 1
ATOM 1366 C C . CYS B 1 71 ? 20.070 4.239 2.689 1.00 99.25 369 CYS B C 1
ATOM 1367 O O . CYS B 1 71 ? 20.139 3.128 2.160 1.00 94.69 369 CYS B O 1
ATOM 1370 N N . ILE B 1 72 ? 20.497 5.350 2.096 1.00 98.83 370 ILE B N 1
ATOM 1371 C CA . ILE B 1 72 ? 21.072 5.329 0.754 1.00 103.85 370 ILE B CA 1
ATOM 1372 C C . ILE B 1 72 ? 22.583 5.123 0.773 1.00 106.50 370 ILE B C 1
ATOM 1373 O O . ILE B 1 72 ? 23.299 5.772 1.533 1.00 112.52 370 ILE B O 1
ATOM 1378 N N . LEU B 1 73 ? 23.061 4.219 -0.076 1.00 105.01 371 LEU B N 1
ATOM 1379 C CA . LEU B 1 73 ? 24.491 3.970 -0.200 1.00 103.90 371 LEU B CA 1
ATOM 1380 C C . LEU B 1 73 ? 24.933 4.082 -1.657 1.00 90.42 371 LEU B C 1
ATOM 1381 O O . LEU B 1 73 ? 24.580 3.245 -2.488 1.00 92.33 371 LEU B O 1
ATOM 1386 N N . LEU B 1 74 ? 25.706 5.119 -1.963 1.00 72.01 372 LEU B N 1
ATOM 1387 C CA . LEU B 1 74 ? 26.230 5.296 -3.312 1.00 68.72 372 LEU B CA 1
ATOM 1388 C C . LEU B 1 74 ? 27.703 4.906 -3.395 1.00 72.41 372 LEU B C 1
ATOM 1389 O O . LEU B 1 74 ? 28.410 4.884 -2.387 1.00 79.85 372 LEU B O 1
ATOM 1394 N N . PHE B 1 75 ? 28.157 4.589 -4.602 1.00 76.68 373 PHE B N 1
ATOM 1395 C CA . PHE B 1 75 ? 29.531 4.157 -4.813 1.00 83.78 373 PHE B CA 1
ATOM 1396 C C . PHE B 1 75 ? 29.925 4.254 -6.281 1.00 89.92 373 PHE B C 1
ATOM 1397 O O . PHE B 1 75 ? 29.081 4.455 -7.153 1.00 92.70 373 PHE B O 1
ATOM 1405 N N . ILE B 1 76 ? 31.216 4.110 -6.546 1.00 91.88 374 ILE B N 1
ATOM 1406 C CA . ILE B 1 76 ? 31.719 4.168 -7.908 1.00 95.44 374 ILE B CA 1
ATOM 1407 C C . ILE B 1 76 ? 32.792 3.116 -8.126 1.00 97.04 374 ILE B C 1
ATOM 1408 O O . ILE B 1 76 ? 33.681 2.934 -7.297 1.00 104.87 374 ILE B O 1
ATOM 1413 N N . THR B 1 77 ? 32.692 2.418 -9.248 1.00 90.17 375 THR B N 1
ATOM 1414 C CA . THR B 1 77 ? 33.648 1.377 -9.587 1.00 85.52 375 THR B CA 1
ATOM 1415 C C . THR B 1 77 ? 34.635 1.855 -10.642 1.00 84.45 375 THR B C 1
ATOM 1416 O O . THR B 1 77 ? 34.445 2.906 -11.259 1.00 92.85 375 THR B O 1
ATOM 1420 N N . LEU B 1 78 ? 35.689 1.073 -10.841 1.00 73.34 376 LEU B N 1
ATOM 1421 C CA . LEU B 1 78 ? 36.678 1.369 -11.867 1.00 83.30 376 LEU B CA 1
ATOM 1422 C C . LEU B 1 78 ? 36.171 0.905 -13.230 1.00 83.98 376 LEU B C 1
ATOM 1423 O O . LEU B 1 78 ? 36.248 1.637 -14.218 1.00 88.04 376 LEU B O 1
ATOM 1428 N N . SER B 1 79 ? 35.650 -0.315 -13.272 1.00 75.66 377 SER B N 1
ATOM 1429 C CA . SER B 1 79 ? 35.075 -0.864 -14.495 1.00 67.58 377 SER B CA 1
ATOM 1430 C C . SER B 1 79 ? 33.628 -0.412 -14.650 1.00 78.93 377 SER B C 1
ATOM 1431 O O . SER B 1 79 ? 32.922 -0.223 -13.662 1.00 88.14 377 SER B O 1
ATOM 1434 N N . LYS B 1 80 ? 33.191 -0.228 -15.891 1.00 81.44 378 LYS B N 1
ATOM 1435 C CA . LYS B 1 80 ? 31.814 0.175 -16.154 1.00 75.70 378 LYS B CA 1
ATOM 1436 C C . LYS B 1 80 ? 30.864 -1.012 -16.014 1.00 78.34 378 LYS B C 1
ATOM 1437 O O . LYS B 1 80 ? 31.231 -2.152 -16.301 1.00 74.31 378 LYS B O 1
ATOM 1443 N N . HIS B 1 81 ? 29.645 -0.736 -15.559 1.00 82.95 379 HIS B N 1
ATOM 1444 C CA . HIS B 1 81 ? 28.649 -1.782 -15.350 1.00 75.15 379 HIS B CA 1
ATOM 1445 C C . HIS B 1 81 ? 27.234 -1.291 -15.633 1.00 62.22 379 HIS B C 1
ATOM 1446 O O . HIS B 1 81 ? 26.962 -0.088 -15.613 1.00 56.20 379 HIS B O 1
ATOM 1453 N N . ARG B 1 82 ? 26.337 -2.240 -15.883 1.00 52.01 380 ARG B N 1
ATOM 1454 C CA . ARG B 1 82 ? 24.929 -1.942 -16.122 1.00 57.27 380 ARG B CA 1
ATOM 1455 C C . ARG B 1 82 ? 24.191 -1.590 -14.837 1.00 69.05 380 ARG B C 1
ATOM 1456 O O . ARG B 1 82 ? 24.527 -2.085 -13.759 1.00 64.04 380 ARG B O 1
ATOM 1464 N N . VAL B 1 83 ? 23.179 -0.738 -14.962 1.00 76.79 381 VAL B N 1
ATOM 1465 C CA . VAL B 1 83 ? 22.310 -0.431 -13.839 1.00 76.45 381 VAL B CA 1
ATOM 1466 C C . VAL B 1 83 ? 21.599 -1.713 -13.406 1.00 72.41 381 VAL B C 1
ATOM 1467 O O . VAL B 1 83 ? 21.505 -2.012 -12.216 1.00 79.71 381 VAL B O 1
ATOM 1471 N N . SER B 1 84 ? 21.121 -2.473 -14.388 1.00 63.02 382 SER B N 1
ATOM 1472 C CA . SER B 1 84 ? 20.447 -3.744 -14.140 1.00 53.90 382 SER B CA 1
ATOM 1473 C C . SER B 1 84 ? 21.384 -4.772 -13.512 1.00 41.38 382 SER B C 1
ATOM 1474 O O . SER B 1 84 ? 20.964 -5.575 -12.676 1.00 32.12 382 SER B O 1
ATOM 1477 N N . ALA B 1 85 ? 22.648 -4.748 -13.924 1.00 57.14 383 ALA B N 1
ATOM 1478 C CA . ALA B 1 85 ? 23.628 -5.706 -13.432 1.00 59.56 383 ALA B CA 1
ATOM 1479 C C . ALA B 1 85 ? 23.879 -5.542 -11.940 1.00 69.79 383 ALA B C 1
ATOM 1480 O O . ALA B 1 85 ? 24.071 -6.521 -11.221 1.00 72.17 383 ALA B O 1
ATOM 1482 N N . ILE B 1 86 ? 23.885 -4.295 -11.484 1.00 64.07 384 ILE B N 1
ATOM 1483 C CA . ILE B 1 86 ? 24.085 -4.006 -10.070 1.00 60.44 384 ILE B CA 1
ATOM 1484 C C . ILE B 1 86 ? 22.857 -4.374 -9.241 1.00 63.22 384 ILE B C 1
ATOM 1485 O O . ILE B 1 86 ? 22.980 -4.948 -8.157 1.00 58.11 384 ILE B O 1
ATOM 1490 N N . LYS B 1 87 ? 21.675 -4.039 -9.749 1.00 67.80 385 LYS B N 1
ATOM 1491 C CA . LYS B 1 87 ? 20.439 -4.326 -9.030 1.00 71.21 385 LYS B CA 1
ATOM 1492 C C . LYS B 1 87 ? 20.296 -5.825 -8.820 1.00 85.09 385 LYS B C 1
ATOM 1493 O O . LYS B 1 87 ? 19.962 -6.284 -7.728 1.00 101.53 385 LYS B O 1
ATOM 1495 N N . ASN B 1 88 ? 20.567 -6.583 -9.876 1.00 84.24 386 ASN B N 1
ATOM 1496 C CA . ASN B 1 88 ? 20.463 -8.031 -9.825 1.00 89.39 386 ASN B CA 1
ATOM 1497 C C . ASN B 1 88 ? 21.474 -8.649 -8.867 1.00 88.79 386 ASN B C 1
ATOM 1498 O O . ASN B 1 88 ? 21.279 -9.761 -8.376 1.00 105.59 386 ASN B O 1
ATOM 1503 N N . PHE B 1 89 ? 22.556 -7.924 -8.608 1.00 78.57 387 PHE B N 1
ATOM 1504 C CA . PHE B 1 89 ? 23.624 -8.429 -7.754 1.00 72.94 387 PHE B CA 1
ATOM 1505 C C . PHE B 1 89 ? 23.285 -8.283 -6.274 1.00 69.90 387 PHE B C 1
ATOM 1506 O O . PHE B 1 89 ? 23.611 -9.152 -5.466 1.00 82.43 387 PHE B O 1
ATOM 1514 N N . CYS B 1 90 ? 22.627 -7.182 -5.928 1.00 60.68 388 CYS B N 1
ATOM 1515 C CA . CYS B 1 90 ? 22.289 -6.890 -4.540 1.00 67.74 388 CYS B CA 1
ATOM 1516 C C . CYS B 1 90 ? 21.084 -7.694 -4.065 1.00 70.02 388 CYS B C 1
ATOM 1517 O O . CYS B 1 90 ? 21.012 -8.093 -2.901 1.00 81.06 388 CYS B O 1
ATOM 1520 N N . SER B 1 91 ? 20.138 -7.925 -4.970 1.00 69.05 389 SER B N 1
ATOM 1521 C CA . SER B 1 91 ? 18.912 -8.644 -4.635 1.00 87.44 389 SER B CA 1
ATOM 1522 C C . SER B 1 91 ? 19.192 -10.060 -4.142 1.00 87.62 389 SER B C 1
ATOM 1523 O O . SER B 1 91 ? 18.314 -10.721 -3.590 1.00 90.20 389 SER B O 1
ATOM 1526 N N . THR B 1 92 ? 20.420 -10.521 -4.350 1.00 82.57 390 THR B N 1
ATOM 1527 C CA . THR B 1 92 ? 20.819 -11.851 -3.908 1.00 87.04 390 THR B CA 1
ATOM 1528 C C . THR B 1 92 ? 20.835 -11.931 -2.383 1.00 97.95 390 THR B C 1
ATOM 1529 O O . THR B 1 92 ? 20.791 -13.018 -1.806 1.00 92.13 390 THR B O 1
ATOM 1533 N N . PHE B 1 93 ? 20.892 -10.772 -1.736 1.00 107.08 391 PHE B N 1
ATOM 1534 C CA . PHE B 1 93 ? 20.869 -10.708 -0.279 1.00 119.45 391 PHE B CA 1
ATOM 1535 C C . PHE B 1 93 ? 19.497 -10.298 0.220 1.00 127.22 391 PHE B C 1
ATOM 1536 O O . PHE B 1 93 ? 19.246 -10.265 1.425 1.00 135.42 391 PHE B O 1
ATOM 1544 N N . CYS B 1 94 ? 18.612 -9.978 -0.717 1.00 123.22 392 CYS B N 1
ATOM 1545 C CA . CYS B 1 94 ? 17.291 -9.466 -0.381 1.00 124.55 392 CYS B CA 1
ATOM 1546 C C . CYS B 1 94 ? 16.455 -10.491 0.379 1.00 124.11 392 CYS B C 1
ATOM 1547 O O . CYS B 1 94 ? 15.751 -11.304 -0.222 1.00 114.02 392 CYS B O 1
ATOM 1549 N N . THR B 1 95 ? 16.537 -10.447 1.705 1.00 128.59 393 THR B N 1
ATOM 1550 C CA . THR B 1 95 ? 15.744 -11.333 2.546 1.00 127.67 393 THR B CA 1
ATOM 1551 C C . THR B 1 95 ? 14.441 -10.650 2.943 1.00 120.35 393 THR B C 1
ATOM 1552 O O . THR B 1 95 ? 14.294 -10.178 4.072 1.00 121.08 393 THR B O 1
ATOM 1554 N N . ILE B 1 96 ? 13.502 -10.598 2.001 1.00 113.47 394 ILE B N 1
ATOM 1555 C CA . ILE B 1 96 ? 12.213 -9.948 2.213 1.00 109.09 394 ILE B CA 1
ATOM 1556 C C . ILE B 1 96 ? 12.380 -8.452 2.464 1.00 115.17 394 ILE B C 1
ATOM 1557 O O . ILE B 1 96 ? 11.442 -7.769 2.878 1.00 116.78 394 ILE B O 1
ATOM 1559 N N . SER B 1 97 ? 13.583 -7.952 2.201 1.00 110.10 395 SER B N 1
ATOM 1560 C CA . SER B 1 97 ? 13.905 -6.545 2.403 1.00 110.82 395 SER B CA 1
ATOM 1561 C C . SER B 1 97 ? 13.754 -5.770 1.100 1.00 116.61 395 SER B C 1
ATOM 1562 O O . SER B 1 97 ? 13.962 -6.321 0.020 1.00 113.79 395 SER B O 1
ATOM 1565 N N . PHE B 1 98 ? 13.395 -4.492 1.200 1.00 121.44 396 PHE B N 1
ATOM 1566 C CA . PHE B 1 98 ? 13.186 -3.672 0.010 1.00 112.26 396 PHE B CA 1
ATOM 1567 C C . PHE B 1 98 ? 14.500 -3.127 -0.540 1.00 108.50 396 PHE B C 1
ATOM 1568 O O . PHE B 1 98 ? 15.453 -2.907 0.207 1.00 104.16 396 PHE B O 1
ATOM 1576 N N . LEU B 1 99 ? 14.539 -2.907 -1.851 1.00 107.13 397 LEU B N 1
ATOM 1577 C CA . LEU B 1 99 ? 15.763 -2.483 -2.517 1.00 104.58 397 LEU B CA 1
ATOM 1578 C C . LEU B 1 99 ? 15.464 -1.856 -3.872 1.00 100.85 397 LEU B C 1
ATOM 1579 O O . LEU B 1 99 ? 14.672 -2.389 -4.653 1.00 102.04 397 LEU B O 1
ATOM 1584 N N . ILE B 1 100 ? 16.106 -0.723 -4.144 1.00 95.47 398 ILE B N 1
ATOM 1585 C CA . ILE B 1 100 ? 15.977 -0.058 -5.435 1.00 93.69 398 ILE B CA 1
ATOM 1586 C C . ILE B 1 100 ? 17.323 0.492 -5.897 1.00 90.97 398 ILE B C 1
ATOM 1587 O O . ILE B 1 100 ? 18.081 1.047 -5.102 1.00 87.75 398 ILE B O 1
ATOM 1592 N N . CYS B 1 101 ? 17.615 0.331 -7.185 1.00 88.71 399 CYS B N 1
ATOM 1593 C CA . CYS B 1 101 ? 18.908 0.724 -7.739 1.00 71.97 399 CYS B CA 1
ATOM 1594 C C . CYS B 1 101 ? 18.775 1.581 -8.995 1.00 70.93 399 CYS B C 1
ATOM 1595 O O . CYS B 1 101 ? 18.036 1.239 -9.918 1.00 78.51 399 CYS B O 1
ATOM 1598 N N . LYS B 1 102 ? 19.506 2.692 -9.023 1.00 72.36 400 LYS B N 1
ATOM 1599 C CA . LYS B 1 102 ? 19.533 3.570 -10.190 1.00 70.38 400 LYS B CA 1
ATOM 1600 C C . LYS B 1 102 ? 20.902 4.226 -10.349 1.00 73.74 400 LYS B C 1
ATOM 1601 O O . LYS B 1 102 ? 21.561 4.551 -9.363 1.00 74.99 400 LYS B O 1
ATOM 1603 N N . GLY B 1 103 ? 21.330 4.410 -11.594 1.00 73.75 401 GLY B N 1
ATOM 1604 C CA . GLY B 1 103 ? 22.618 5.021 -11.871 1.00 72.89 401 GLY B CA 1
ATOM 1605 C C . GLY B 1 103 ? 22.592 6.531 -11.725 1.00 72.60 401 GLY B C 1
ATOM 1606 O O . GLY B 1 103 ? 21.743 7.204 -12.310 1.00 84.58 401 GLY B O 1
ATOM 1607 N N . VAL B 1 104 ? 23.523 7.068 -10.940 1.00 65.72 402 VAL B N 1
ATOM 1608 C CA . VAL B 1 104 ? 23.600 8.512 -10.730 1.00 68.71 402 VAL B CA 1
ATOM 1609 C C . VAL B 1 104 ? 24.329 9.219 -11.869 1.00 66.94 402 VAL B C 1
ATOM 1610 O O . VAL B 1 104 ? 25.493 8.935 -12.146 1.00 74.56 402 VAL B O 1
ATOM 1614 N N . ASN B 1 105 ? 23.634 10.144 -12.522 1.00 66.41 403 ASN B N 1
ATOM 1615 C CA . ASN B 1 105 ? 24.206 10.896 -13.632 1.00 69.98 403 ASN B CA 1
ATOM 1616 C C . ASN B 1 105 ? 25.098 12.034 -13.153 1.00 78.30 403 ASN B C 1
ATOM 1617 O O . ASN B 1 105 ? 26.054 12.411 -13.829 1.00 88.23 403 ASN B O 1
ATOM 1622 N N . LYS B 1 106 ? 24.776 12.581 -11.986 1.00 78.28 404 LYS B N 1
ATOM 1623 C CA . LYS B 1 106 ? 25.572 13.650 -11.397 1.00 84.27 404 LYS B CA 1
ATOM 1624 C C . LYS B 1 106 ? 25.947 13.292 -9.966 1.00 81.49 404 LYS B C 1
ATOM 1625 O O . LYS B 1 106 ? 25.217 13.605 -9.025 1.00 74.79 404 LYS B O 1
ATOM 1631 N N . MET B 1 107 ? 27.089 12.632 -9.809 1.00 82.05 405 MET B N 1
ATOM 1632 C CA . MET B 1 107 ? 27.538 12.163 -8.503 1.00 86.54 405 MET B CA 1
ATOM 1633 C C . MET B 1 107 ? 27.881 13.290 -7.523 1.00 85.15 405 MET B C 1
ATOM 1634 O O . MET B 1 107 ? 27.493 13.235 -6.357 1.00 78.71 405 MET B O 1
ATOM 1639 N N . PRO B 1 108 ? 28.616 14.315 -7.985 1.00 85.48 406 PRO B N 1
ATOM 1640 C CA . PRO B 1 108 ? 28.985 15.393 -7.060 1.00 90.54 406 PRO B CA 1
ATOM 1641 C C . PRO B 1 108 ? 27.767 16.101 -6.475 1.00 81.75 406 PRO B C 1
ATOM 1642 O O . PRO B 1 108 ? 27.782 16.499 -5.310 1.00 65.89 406 PRO B O 1
ATOM 1646 N N . GLU B 1 109 ? 26.723 16.252 -7.280 1.00 86.54 407 GLU B N 1
ATOM 1647 C CA . GLU B 1 109 ? 25.509 16.918 -6.838 1.00 93.78 407 GLU B CA 1
ATOM 1648 C C . GLU B 1 109 ? 24.807 16.070 -5.786 1.00 95.18 407 GLU B C 1
ATOM 1649 O O . GLU B 1 109 ? 24.272 16.591 -4.805 1.00 95.79 407 GLU B O 1
ATOM 1655 N N . MET B 1 110 ? 24.823 14.758 -5.997 1.00 91.12 408 MET B N 1
ATOM 1656 C CA . MET B 1 110 ? 24.180 13.820 -5.085 1.00 91.54 408 MET B CA 1
ATOM 1657 C C . MET B 1 110 ? 24.831 13.823 -3.705 1.00 95.51 408 MET B C 1
ATOM 1658 O O . MET B 1 110 ? 24.158 14.028 -2.695 1.00 101.16 408 MET B O 1
ATOM 1663 N N . TYR B 1 111 ? 26.139 13.585 -3.671 1.00 95.16 409 TYR B N 1
ATOM 1664 C CA . TYR B 1 111 ? 26.890 13.530 -2.419 1.00 100.83 409 TYR B CA 1
ATOM 1665 C C . TYR B 1 111 ? 26.550 14.715 -1.525 1.00 99.46 409 TYR B C 1
ATOM 1666 O O . TYR B 1 111 ? 26.108 14.542 -0.389 1.00 97.34 409 TYR B O 1
ATOM 1675 N N . ASN B 1 112 ? 26.759 15.919 -2.044 1.00 92.51 410 ASN B N 1
ATOM 1676 C CA . ASN B 1 112 ? 26.516 17.132 -1.276 1.00 101.57 410 ASN B CA 1
ATOM 1677 C C . ASN B 1 112 ? 25.061 17.265 -0.842 1.00 105.98 410 ASN B C 1
ATOM 1678 O O . ASN B 1 112 ? 24.762 17.903 0.166 1.00 104.11 410 ASN B O 1
ATOM 1683 N N . ASN B 1 113 ? 24.159 16.658 -1.606 1.00 108.58 411 ASN B N 1
ATOM 1684 C CA . ASN B 1 113 ? 22.741 16.688 -1.270 1.00 113.88 411 ASN B CA 1
ATOM 1685 C C . ASN B 1 113 ? 22.422 15.728 -0.131 1.00 111.41 411 ASN B C 1
ATOM 1686 O O . ASN B 1 113 ? 21.448 15.912 0.599 1.00 117.68 411 ASN B O 1
ATOM 1691 N N . LEU B 1 114 ? 23.255 14.702 0.016 1.00 100.66 412 LEU B N 1
ATOM 1692 C CA . LEU B 1 114 ? 23.080 13.721 1.079 1.00 97.31 412 LEU B CA 1
ATOM 1693 C C . LEU B 1 114 ? 23.826 14.146 2.338 1.00 107.14 412 LEU B C 1
ATOM 1694 O O . LEU B 1 114 ? 23.970 13.371 3.283 1.00 106.68 412 LEU B O 1
ATOM 1699 N N . CYS B 1 115 ? 24.303 15.386 2.338 1.00 111.78 413 CYS B N 1
ATOM 1700 C CA . CYS B 1 115 ? 24.970 15.962 3.497 1.00 112.99 413 CYS B CA 1
ATOM 1701 C C . CYS B 1 115 ? 24.216 17.204 3.958 1.00 120.92 413 CYS B C 1
ATOM 1702 O O . CYS B 1 115 ? 24.707 17.970 4.787 1.00 129.06 413 CYS B O 1
ATOM 1705 N N . LYS B 1 116 ? 23.018 17.392 3.413 1.00 119.28 414 LYS B N 1
ATOM 1706 C CA . LYS B 1 116 ? 22.199 18.557 3.727 1.00 117.29 414 LYS B CA 1
ATOM 1707 C C . LYS B 1 116 ? 21.581 18.450 5.117 1.00 129.13 414 LYS B C 1
ATOM 1708 O O . LYS B 1 116 ? 22.263 18.119 6.086 1.00 133.99 414 LYS B O 1
ATOM 1710 N N . PRO B 1 117 ? 20.287 18.736 5.209 1.00 135.28 415 PRO B N 1
ATOM 1711 C CA . PRO B 1 117 ? 19.583 18.695 6.486 1.00 139.11 415 PRO B CA 1
ATOM 1712 C C . PRO B 1 117 ? 18.938 17.334 6.760 1.00 136.05 415 PRO B C 1
ATOM 1713 O O . PRO B 1 117 ? 19.182 16.733 7.807 1.00 135.59 415 PRO B O 1
ATOM 1715 N N . PRO B 1 118 ? 18.113 16.842 5.821 1.00 123.04 416 PRO B N 1
ATOM 1716 C CA . PRO B 1 118 ? 17.443 15.558 6.052 1.00 116.84 416 PRO B CA 1
ATOM 1717 C C . PRO B 1 118 ? 18.400 14.383 5.897 1.00 123.10 416 PRO B C 1
ATOM 1718 O O . PRO B 1 118 ? 18.006 13.237 6.118 1.00 117.91 416 PRO B O 1
ATOM 1722 N N . TYR B 1 119 ? 19.645 14.672 5.530 1.00 130.13 417 TYR B N 1
ATOM 1723 C CA . TYR B 1 119 ? 20.615 13.624 5.243 1.00 132.04 417 TYR B CA 1
ATOM 1724 C C . TYR B 1 119 ? 21.937 13.828 5.983 1.00 127.62 417 TYR B C 1
ATOM 1725 O O . TYR B 1 119 ? 22.421 14.958 6.122 1.00 127.31 417 TYR B O 1
ATOM 1734 N N . LYS B 1 120 ? 22.516 12.723 6.449 1.00 121.02 418 LYS B N 1
ATOM 1735 C CA . LYS B 1 120 ? 23.767 12.758 7.201 1.00 122.72 418 LYS B CA 1
ATOM 1736 C C . LYS B 1 120 ? 24.828 11.871 6.546 1.00 124.88 418 LYS B C 1
ATOM 1737 O O . LYS B 1 120 ? 24.757 11.579 5.347 1.00 131.86 418 LYS B O 1
ATOM 1739 N N . LEU B 1 121 ? 25.801 11.430 7.339 1.00 118.01 419 LEU B N 1
ATOM 1740 C CA . LEU B 1 121 ? 26.956 10.712 6.798 1.00 109.98 419 LEU B CA 1
ATOM 1741 C C . LEU B 1 121 ? 27.204 9.339 7.423 1.00 111.18 419 LEU B C 1
ATOM 1742 O O . LEU B 1 121 ? 26.449 8.388 7.160 1.00 99.79 419 LEU B O 1
ATOM 1747 N N . LEU B 1 122 ? 28.257 9.246 8.244 1.00 125.52 420 LEU B N 1
ATOM 1748 C CA . LEU B 1 122 ? 28.779 7.959 8.726 1.00 127.71 420 LEU B CA 1
ATOM 1749 C C . LEU B 1 122 ? 29.632 7.348 7.617 1.00 124.25 420 LEU B C 1
ATOM 1750 O O . LEU B 1 122 ? 30.860 7.447 7.623 1.00 126.24 420 LEU B O 1
ATOM 1755 N N . GLN B 1 123 ? 28.946 6.686 6.693 1.00 115.69 421 GLN B N 1
ATOM 1756 C CA . GLN B 1 123 ? 29.411 6.439 5.327 1.00 111.00 421 GLN B CA 1
ATOM 1757 C C . GLN B 1 123 ? 30.854 6.003 5.026 1.00 115.03 421 GLN B C 1
ATOM 1758 O O . GLN B 1 123 ? 31.259 4.882 5.313 1.00 125.45 421 GLN B O 1
ATOM 1760 N N . GLU B 1 124 ? 31.609 6.935 4.451 1.00 111.05 422 GLU B N 1
ATOM 1761 C CA . GLU B 1 124 ? 32.537 6.650 3.347 1.00 112.75 422 GLU B CA 1
ATOM 1762 C C . GLU B 1 124 ? 33.937 6.057 3.530 1.00 110.98 422 GLU B C 1
ATOM 1763 O O . GLU B 1 124 ? 34.189 5.195 4.379 1.00 94.72 422 GLU B O 1
ATOM 1769 N N . ASN B 1 125 ? 34.826 6.562 2.673 1.00 117.62 423 ASN B N 1
ATOM 1770 C CA . ASN B 1 125 ? 36.084 5.922 2.310 1.00 111.87 423 ASN B CA 1
ATOM 1771 C C . ASN B 1 125 ? 37.054 6.951 1.718 1.00 111.41 423 ASN B C 1
ATOM 1772 O O . ASN B 1 125 ? 38.188 7.090 2.181 1.00 106.88 423 ASN B O 1
ATOM 1777 N N . LYS B 1 126 ? 36.597 7.668 0.692 1.00 114.32 424 LYS B N 1
ATOM 1778 C CA . LYS B 1 126 ? 37.375 8.744 0.072 1.00 115.71 424 LYS B CA 1
ATOM 1779 C C . LYS B 1 126 ? 36.527 10.016 -0.031 1.00 134.76 424 LYS B C 1
ATOM 1780 O O . LYS B 1 126 ? 35.299 9.947 0.025 1.00 147.51 424 LYS B O 1
ATOM 1786 N N . PRO B 1 127 ? 37.178 11.185 -0.173 1.00 138.82 425 PRO B N 1
ATOM 1787 C CA . PRO B 1 127 ? 36.448 12.452 -0.311 1.00 138.57 425 PRO B CA 1
ATOM 1788 C C . PRO B 1 127 ? 36.098 12.774 -1.763 1.00 129.10 425 PRO B C 1
ATOM 1789 O O . PRO B 1 127 ? 35.116 12.253 -2.293 1.00 102.67 425 PRO B O 1
ATOM 1793 N N . LEU B 1 128 ? 36.892 13.641 -2.387 1.00 142.81 426 LEU B N 1
ATOM 1794 C CA . LEU B 1 128 ? 36.686 14.044 -3.780 1.00 141.29 426 LEU B CA 1
ATOM 1795 C C . LEU B 1 128 ? 36.615 12.838 -4.723 1.00 150.00 426 LEU B C 1
ATOM 1796 O O . LEU B 1 128 ? 36.907 11.707 -4.322 1.00 150.93 426 LEU B O 1
ATOM 1798 N N . LEU B 1 129 ? 36.225 13.081 -5.972 1.00 158.53 427 LEU B N 1
ATOM 1799 C CA . LEU B 1 129 ? 36.035 12.000 -6.937 1.00 164.17 427 LEU B CA 1
ATOM 1800 C C . LEU B 1 129 ? 36.890 12.166 -8.195 1.00 169.74 427 LEU B C 1
ATOM 1801 O O . LEU B 1 129 ? 37.755 13.041 -8.261 1.00 168.25 427 LEU B O 1
ATOM 1803 N N . ASN B 1 130 ? 36.638 11.315 -9.187 1.00 168.97 428 ASN B N 1
ATOM 1804 C CA . ASN B 1 130 ? 37.369 11.346 -10.452 1.00 156.96 428 ASN B CA 1
ATOM 1805 C C . ASN B 1 130 ? 36.590 12.107 -11.521 1.00 135.80 428 ASN B C 1
ATOM 1806 O O . ASN B 1 130 ? 36.476 11.658 -12.663 1.00 117.19 428 ASN B O 1
ATOM 1808 N N . VAL C 1 13 ? 40.756 -25.687 2.599 1.00 125.16 311 VAL E N 1
ATOM 1809 C CA . VAL C 1 13 ? 41.806 -26.687 2.426 1.00 138.28 311 VAL E CA 1
ATOM 1810 C C . VAL C 1 13 ? 41.327 -27.913 1.643 1.00 152.08 311 VAL E C 1
ATOM 1811 O O . VAL C 1 13 ? 41.995 -28.346 0.703 1.00 166.51 311 VAL E O 1
ATOM 1815 N N . PRO C 1 14 ? 40.171 -28.484 2.029 1.00 141.91 312 PRO E N 1
ATOM 1816 C CA . PRO C 1 14 ? 39.699 -29.691 1.343 1.00 130.31 312 PRO E CA 1
ATOM 1817 C C . PRO C 1 14 ? 39.053 -29.392 -0.006 1.00 121.70 312 PRO E C 1
ATOM 1818 O O . PRO C 1 14 ? 38.020 -28.724 -0.059 1.00 114.84 312 PRO E O 1
ATOM 1822 N N . THR C 1 15 ? 39.664 -29.882 -1.080 1.00 122.50 313 THR E N 1
ATOM 1823 C CA . THR C 1 15 ? 39.081 -29.771 -2.412 1.00 112.49 313 THR E CA 1
ATOM 1824 C C . THR C 1 15 ? 38.417 -31.082 -2.809 1.00 110.04 313 THR E C 1
ATOM 1825 O O . THR C 1 15 ? 39.004 -32.154 -2.657 1.00 111.21 313 THR E O 1
ATOM 1829 N N . ASP C 1 16 ? 37.194 -30.986 -3.320 1.00 106.48 314 ASP E N 1
ATOM 1830 C CA . ASP C 1 16 ? 36.422 -32.161 -3.711 1.00 107.80 314 ASP E CA 1
ATOM 1831 C C . ASP C 1 16 ? 35.969 -32.964 -2.492 1.00 100.95 314 ASP E C 1
ATOM 1832 O O . ASP C 1 16 ? 36.713 -33.114 -1.523 1.00 95.81 314 ASP E O 1
ATOM 1837 N N . PHE C 1 17 ? 34.746 -33.480 -2.554 1.00 94.86 315 PHE E N 1
ATOM 1838 C CA . PHE C 1 17 ? 34.154 -34.213 -1.440 1.00 87.23 315 PHE E CA 1
ATOM 1839 C C . PHE C 1 17 ? 34.962 -35.455 -1.103 1.00 100.83 315 PHE E C 1
ATOM 1840 O O . PHE C 1 17 ? 35.670 -35.988 -1.957 1.00 111.71 315 PHE E O 1
ATOM 1848 N N . PRO C 1 18 ? 34.851 -35.926 0.148 1.00 106.89 316 PRO E N 1
ATOM 1849 C CA . PRO C 1 18 ? 35.502 -37.171 0.566 1.00 101.26 316 PRO E CA 1
ATOM 1850 C C . PRO C 1 18 ? 35.145 -38.333 -0.360 1.00 101.14 316 PRO E C 1
ATOM 1851 O O . PRO C 1 18 ? 34.170 -38.249 -1.109 1.00 100.90 316 PRO E O 1
ATOM 1855 N N . ILE C 1 19 ? 35.931 -39.403 -0.297 1.00 105.80 317 ILE E N 1
ATOM 1856 C CA . ILE C 1 19 ? 35.788 -40.525 -1.221 1.00 106.67 317 ILE E CA 1
ATOM 1857 C C . ILE C 1 19 ? 34.583 -41.421 -0.921 1.00 102.35 317 ILE E C 1
ATOM 1858 O O . ILE C 1 19 ? 33.922 -41.910 -1.839 1.00 95.99 317 ILE E O 1
ATOM 1863 N N . ASP C 1 20 ? 34.299 -41.632 0.361 1.00 110.77 318 ASP E N 1
ATOM 1864 C CA . ASP C 1 20 ? 33.234 -42.547 0.770 1.00 116.99 318 ASP E CA 1
ATOM 1865 C C . ASP C 1 20 ? 31.884 -42.230 0.127 1.00 102.28 318 ASP E C 1
ATOM 1866 O O . ASP C 1 20 ? 31.013 -43.098 0.037 1.00 99.63 318 ASP E O 1
ATOM 1871 N N . LEU C 1 21 ? 31.707 -40.990 -0.313 1.00 90.47 319 LEU E N 1
ATOM 1872 C CA . LEU C 1 21 ? 30.441 -40.583 -0.910 1.00 84.97 319 LEU E CA 1
ATOM 1873 C C . LEU C 1 21 ? 30.609 -40.053 -2.329 1.00 93.47 319 LEU E C 1
ATOM 1874 O O . LEU C 1 21 ? 29.696 -39.443 -2.882 1.00 85.96 319 LEU E O 1
ATOM 1879 N N . SER C 1 22 ? 31.773 -40.293 -2.920 1.00 109.58 320 SER E N 1
ATOM 1880 C CA . SER C 1 22 ? 32.050 -39.794 -4.262 1.00 119.35 320 SER E CA 1
ATOM 1881 C C . SER C 1 22 ? 31.336 -40.622 -5.325 1.00 113.25 320 SER E C 1
ATOM 1882 O O . SER C 1 22 ? 31.421 -40.329 -6.518 1.00 119.89 320 SER E O 1
ATOM 1885 N N . ASP C 1 23 ? 30.623 -41.649 -4.881 1.00 104.70 321 ASP E N 1
ATOM 1886 C CA . ASP C 1 23 ? 29.872 -42.509 -5.786 1.00 108.16 321 ASP E CA 1
ATOM 1887 C C . ASP C 1 23 ? 28.423 -42.050 -5.920 1.00 110.19 321 ASP E C 1
ATOM 1888 O O . ASP C 1 23 ? 27.737 -42.406 -6.879 1.00 114.75 321 ASP E O 1
ATOM 1893 N N . TYR C 1 24 ? 27.967 -41.254 -4.958 1.00 106.66 322 TYR E N 1
ATOM 1894 C CA . TYR C 1 24 ? 26.615 -40.714 -4.991 1.00 95.59 322 TYR E CA 1
ATOM 1895 C C . TYR C 1 24 ? 26.601 -39.349 -5.670 1.00 84.97 322 TYR E C 1
ATOM 1896 O O . TYR C 1 24 ? 25.540 -38.790 -5.942 1.00 71.80 322 TYR E O 1
ATOM 1905 N N . LEU C 1 25 ? 27.791 -38.821 -5.938 1.00 78.86 323 LEU E N 1
ATOM 1906 C CA . LEU C 1 25 ? 27.934 -37.506 -6.551 1.00 60.82 323 LEU E CA 1
ATOM 1907 C C . LEU C 1 25 ? 28.019 -37.593 -8.070 1.00 61.24 323 LEU E C 1
ATOM 1908 O O . LEU C 1 25 ? 28.116 -38.680 -8.633 1.00 67.29 323 LEU E O 1
ATOM 1913 N N . SER C 1 26 ? 27.980 -36.439 -8.729 1.00 70.84 324 SER E N 1
ATOM 1914 C CA . SER C 1 26 ? 28.140 -36.375 -10.177 1.00 70.78 324 SER E CA 1
ATOM 1915 C C . SER C 1 26 ? 29.449 -35.678 -10.532 1.00 72.93 324 SER E C 1
ATOM 1916 O O . SER C 1 26 ? 29.640 -34.505 -10.214 1.00 66.88 324 SER E O 1
ATOM 1919 N N . HIS C 1 27 ? 30.350 -36.399 -11.191 1.00 85.35 325 HIS E N 1
ATOM 1920 C CA . HIS C 1 27 ? 31.644 -35.835 -11.568 1.00 104.05 325 HIS E CA 1
ATOM 1921 C C . HIS C 1 27 ? 31.715 -35.479 -13.053 1.00 103.00 325 HIS E C 1
ATOM 1922 O O . HIS C 1 27 ? 32.629 -35.904 -13.760 1.00 113.84 325 HIS E O 1
ATOM 1929 N N . ALA C 1 28 ? 30.748 -34.695 -13.517 1.00 86.96 326 ALA E N 1
ATOM 1930 C CA . ALA C 1 28 ? 30.718 -34.249 -14.906 1.00 83.15 326 ALA E CA 1
ATOM 1931 C C . ALA C 1 28 ? 31.482 -32.938 -15.067 1.00 87.86 326 ALA E C 1
ATOM 1932 O O . ALA C 1 28 ? 31.406 -32.056 -14.213 1.00 87.77 326 ALA E O 1
ATOM 1934 N N . VAL C 1 29 ? 32.210 -32.813 -16.173 1.00 95.57 327 VAL E N 1
ATOM 1935 C CA . VAL C 1 29 ? 33.019 -31.626 -16.430 1.00 99.78 327 VAL E CA 1
ATOM 1936 C C . VAL C 1 29 ? 32.577 -30.899 -17.699 1.00 86.92 327 VAL E C 1
ATOM 1937 O O . VAL C 1 29 ? 32.601 -29.668 -17.758 1.00 84.84 327 VAL E O 1
ATOM 1941 N N . TYR C 1 30 ? 32.182 -31.665 -18.712 1.00 83.60 328 TYR E N 1
ATOM 1942 C CA . TYR C 1 30 ? 31.771 -31.095 -19.990 1.00 87.18 328 TYR E CA 1
ATOM 1943 C C . TYR C 1 30 ? 30.280 -31.301 -20.239 1.00 78.80 328 TYR E C 1
ATOM 1944 O O . TYR C 1 30 ? 29.853 -31.468 -21.382 1.00 78.66 328 TYR E O 1
ATOM 1953 N N . SER C 1 31 ? 29.493 -31.289 -19.168 1.00 68.45 329 SER E N 1
ATOM 1954 C CA . SER C 1 31 ? 28.059 -31.534 -19.278 1.00 61.41 329 SER E CA 1
ATOM 1955 C C . SER C 1 31 ? 27.238 -30.255 -19.141 1.00 81.82 329 SER E C 1
ATOM 1956 O O . SER C 1 31 ? 27.566 -29.378 -18.341 1.00 100.49 329 SER E O 1
ATOM 1959 N N . ASN C 1 32 ? 26.169 -30.161 -19.926 1.00 71.20 330 ASN E N 1
ATOM 1960 C CA . ASN C 1 32 ? 25.263 -29.021 -19.872 1.00 57.07 330 ASN E CA 1
ATOM 1961 C C . ASN C 1 32 ? 23.931 -29.426 -19.248 1.00 65.90 330 ASN E C 1
ATOM 1962 O O . ASN C 1 32 ? 22.932 -28.713 -19.358 1.00 61.82 330 ASN E O 1
ATOM 1967 N N . LYS C 1 33 ? 23.931 -30.584 -18.598 1.00 76.24 331 LYS E N 1
ATOM 1968 C CA . LYS C 1 33 ? 22.734 -31.115 -17.959 1.00 69.68 331 LYS E CA 1
ATOM 1969 C C . LYS C 1 33 ? 22.278 -30.234 -16.800 1.00 58.91 331 LYS E C 1
ATOM 1970 O O . LYS C 1 33 ? 23.092 -29.605 -16.122 1.00 36.70 331 LYS E O 1
ATOM 1976 N N . THR C 1 34 ? 20.969 -30.188 -16.584 1.00 52.86 332 THR E N 1
ATOM 1977 C CA . THR C 1 34 ? 20.405 -29.424 -15.486 1.00 41.59 332 THR E CA 1
ATOM 1978 C C . THR C 1 34 ? 19.707 -30.354 -14.505 1.00 60.77 332 THR E C 1
ATOM 1979 O O . THR C 1 34 ? 18.710 -30.985 -14.838 1.00 78.88 332 THR E O 1
ATOM 1983 N N . VAL C 1 35 ? 20.246 -30.441 -13.296 1.00 66.49 333 VAL E N 1
ATOM 1984 C CA . VAL C 1 35 ? 19.679 -31.294 -12.262 1.00 65.41 333 VAL E CA 1
ATOM 1985 C C . VAL C 1 35 ? 19.009 -30.438 -11.188 1.00 50.00 333 VAL E C 1
ATOM 1986 O O . VAL C 1 35 ? 19.219 -29.228 -11.127 1.00 40.13 333 VAL E O 1
ATOM 1990 N N . SER C 1 36 ? 18.195 -31.067 -10.347 1.00 53.06 334 SER E N 1
ATOM 1991 C CA . SER C 1 36 ? 17.427 -30.346 -9.337 1.00 67.35 334 SER E CA 1
ATOM 1992 C C . SER C 1 36 ? 18.060 -30.419 -7.952 1.00 72.75 334 SER E C 1
ATOM 1993 O O . SER C 1 36 ? 17.930 -29.490 -7.154 1.00 75.61 334 SER E O 1
ATOM 1996 N N . CYS C 1 37 ? 18.743 -31.524 -7.669 1.00 72.32 335 CYS E N 1
ATOM 1997 C CA . CYS C 1 37 ? 19.348 -31.721 -6.356 1.00 74.02 335 CYS E CA 1
ATOM 1998 C C . CYS C 1 37 ? 20.871 -31.571 -6.368 1.00 71.87 335 CYS E C 1
ATOM 1999 O O . CYS C 1 37 ? 21.556 -32.111 -7.237 1.00 67.80 335 CYS E O 1
ATOM 2002 N N . PHE C 1 38 ? 21.393 -30.832 -5.393 1.00 70.13 336 PHE E N 1
ATOM 2003 C CA . PHE C 1 38 ? 22.825 -30.564 -5.324 1.00 72.53 336 PHE E CA 1
ATOM 2004 C C . PHE C 1 38 ? 23.392 -30.863 -3.938 1.00 77.47 336 PHE E C 1
ATOM 2005 O O . PHE C 1 38 ? 22.677 -31.328 -3.049 1.00 91.20 336 PHE E O 1
ATOM 2013 N N . ALA C 1 39 ? 24.683 -30.595 -3.769 1.00 64.89 337 ALA E N 1
ATOM 2014 C CA . ALA C 1 39 ? 25.358 -30.743 -2.482 1.00 47.07 337 ALA E CA 1
ATOM 2015 C C . ALA C 1 39 ? 26.620 -29.884 -2.461 1.00 55.90 337 ALA E C 1
ATOM 2016 O O . ALA C 1 39 ? 27.524 -30.079 -3.273 1.00 64.11 337 ALA E O 1
ATOM 2018 N N . ILE C 1 40 ? 26.676 -28.930 -1.535 1.00 67.06 338 ILE E N 1
ATOM 2019 C CA . ILE C 1 40 ? 27.799 -27.998 -1.455 1.00 70.46 338 ILE E CA 1
ATOM 2020 C C . ILE C 1 40 ? 28.672 -28.301 -0.241 1.00 74.53 338 ILE E C 1
ATOM 2021 O O . ILE C 1 40 ? 28.178 -28.769 0.785 1.00 81.08 338 ILE E O 1
ATOM 2026 N N . TYR C 1 41 ? 29.968 -28.025 -0.362 1.00 83.29 339 TYR E N 1
ATOM 2027 C CA . TYR C 1 41 ? 30.928 -28.335 0.693 1.00 97.56 339 TYR E CA 1
ATOM 2028 C C . TYR C 1 41 ? 31.759 -27.109 1.060 1.00 103.43 339 TYR E C 1
ATOM 2029 O O . TYR C 1 41 ? 32.713 -26.763 0.360 1.00 113.01 339 TYR E O 1
ATOM 2038 N N . THR C 1 42 ? 31.396 -26.456 2.160 1.00 99.71 340 THR E N 1
ATOM 2039 C CA . THR C 1 42 ? 32.103 -25.260 2.611 1.00 98.90 340 THR E CA 1
ATOM 2040 C C . THR C 1 42 ? 32.291 -25.264 4.124 1.00 91.28 340 THR E C 1
ATOM 2041 O O . THR C 1 42 ? 32.063 -26.277 4.786 1.00 91.88 340 THR E O 1
ATOM 2045 N N . THR C 1 43 ? 32.709 -24.124 4.665 1.00 97.52 341 THR E N 1
ATOM 2046 C CA . THR C 1 43 ? 32.881 -23.977 6.104 1.00 114.70 341 THR E CA 1
ATOM 2047 C C . THR C 1 43 ? 31.549 -24.168 6.825 1.00 117.84 341 THR E C 1
ATOM 2048 O O . THR C 1 43 ? 30.495 -24.244 6.194 1.00 119.70 341 THR E O 1
ATOM 2052 N N . SER C 1 44 ? 31.604 -24.237 8.151 1.00 125.41 342 SER E N 1
ATOM 2053 C CA . SER C 1 44 ? 30.402 -24.417 8.958 1.00 133.75 342 SER E CA 1
ATOM 2054 C C . SER C 1 44 ? 29.563 -23.141 9.017 1.00 125.01 342 SER E C 1
ATOM 2055 O O . SER C 1 44 ? 28.344 -23.195 9.187 1.00 117.16 342 SER E O 1
ATOM 2058 N N . ASP C 1 45 ? 30.222 -21.995 8.878 1.00 118.24 343 ASP E N 1
ATOM 2059 C CA . ASP C 1 45 ? 29.538 -20.708 8.937 1.00 112.73 343 ASP E CA 1
ATOM 2060 C C . ASP C 1 45 ? 28.817 -20.406 7.626 1.00 106.50 343 ASP E C 1
ATOM 2061 O O . ASP C 1 45 ? 27.652 -20.011 7.626 1.00 100.04 343 ASP E O 1
ATOM 2066 N N . LYS C 1 46 ? 29.515 -20.596 6.509 1.00 108.85 344 LYS E N 1
ATOM 2067 C CA . LYS C 1 46 ? 28.909 -20.407 5.196 1.00 107.52 344 LYS E CA 1
ATOM 2068 C C . LYS C 1 46 ? 27.750 -21.379 5.022 1.00 109.00 344 LYS E C 1
ATOM 2069 O O . LYS C 1 46 ? 26.777 -21.084 4.329 1.00 112.18 344 LYS E O 1
ATOM 2075 N N . ALA C 1 47 ? 27.869 -22.541 5.656 1.00 108.14 345 ALA E N 1
ATOM 2076 C CA . ALA C 1 47 ? 26.825 -23.557 5.616 1.00 102.10 345 ALA E CA 1
ATOM 2077 C C . ALA C 1 47 ? 25.513 -23.009 6.164 1.00 110.95 345 ALA E C 1
ATOM 2078 O O . ALA C 1 47 ? 24.473 -23.083 5.507 1.00 112.50 345 ALA E O 1
ATOM 2080 N N . ILE C 1 48 ? 25.573 -22.461 7.373 1.00 111.58 346 ILE E N 1
ATOM 2081 C CA . ILE C 1 48 ? 24.400 -21.894 8.027 1.00 104.92 346 ILE E CA 1
ATOM 2082 C C . ILE C 1 48 ? 23.786 -20.774 7.195 1.00 105.59 346 ILE E C 1
ATOM 2083 O O . ILE C 1 48 ? 22.566 -20.696 7.045 1.00 104.42 346 ILE E O 1
ATOM 2085 N N . GLU C 1 49 ? 24.644 -19.912 6.655 1.00 110.13 347 GLU E N 1
ATOM 2086 C CA . GLU C 1 49 ? 24.205 -18.781 5.844 1.00 116.11 347 GLU E CA 1
ATOM 2087 C C . GLU C 1 49 ? 23.530 -19.240 4.556 1.00 102.63 347 GLU E C 1
ATOM 2088 O O . GLU C 1 49 ? 22.443 -18.771 4.212 1.00 99.56 347 GLU E O 1
ATOM 2094 N N . LEU C 1 50 ? 24.182 -20.157 3.849 1.00 90.76 348 LEU E N 1
ATOM 2095 C CA . LEU C 1 50 ? 23.673 -20.656 2.577 1.00 80.50 348 LEU E CA 1
ATOM 2096 C C . LEU C 1 50 ? 22.498 -21.607 2.761 1.00 86.38 348 LEU E C 1
ATOM 2097 O O . LEU C 1 50 ? 22.050 -22.242 1.808 1.00 78.53 348 LEU E O 1
ATOM 2102 N N . TYR C 1 51 ? 22.006 -21.714 3.991 1.00 99.10 349 TYR E N 1
ATOM 2103 C CA . TYR C 1 51 ? 20.826 -22.525 4.254 1.00 103.40 349 TYR E CA 1
ATOM 2104 C C . TYR C 1 51 ? 19.563 -21.699 4.029 1.00 96.48 349 TYR E C 1
ATOM 2105 O O . TYR C 1 51 ? 18.581 -22.192 3.471 1.00 96.88 349 TYR E O 1
ATOM 2114 N N . ASP C 1 52 ? 19.597 -20.439 4.455 1.00 95.57 350 ASP E N 1
ATOM 2115 C CA . ASP C 1 52 ? 18.467 -19.532 4.260 1.00 100.48 350 ASP E CA 1
ATOM 2116 C C . ASP C 1 52 ? 18.594 -18.743 2.959 1.00 100.85 350 ASP E C 1
ATOM 2117 O O . ASP C 1 52 ? 17.606 -18.513 2.263 1.00 99.71 350 ASP E O 1
ATOM 2122 N N . LYS C 1 53 ? 19.817 -18.332 2.640 1.00 105.41 351 LYS E N 1
ATOM 2123 C CA . LYS C 1 53 ? 20.088 -17.574 1.423 1.00 110.15 351 LYS E CA 1
ATOM 2124 C C . LYS C 1 53 ? 19.974 -18.449 0.178 1.00 85.30 351 LYS E C 1
ATOM 2125 O O . LYS C 1 53 ? 20.378 -18.055 -0.914 1.00 86.00 351 LYS E O 1
ATOM 2131 N N . ILE C 1 54 ? 19.421 -19.642 0.353 1.00 71.51 352 ILE E N 1
ATOM 2132 C CA . ILE C 1 54 ? 19.194 -20.553 -0.758 1.00 79.35 352 ILE E CA 1
ATOM 2133 C C . ILE C 1 54 ? 17.697 -20.659 -1.040 1.00 91.24 352 ILE E C 1
ATOM 2134 O O . ILE C 1 54 ? 17.283 -21.179 -2.077 1.00 86.16 352 ILE E O 1
ATOM 2138 N N . GLU C 1 55 ? 16.891 -20.129 -0.123 1.00 107.04 353 GLU E N 1
ATOM 2139 C CA . GLU C 1 55 ? 15.438 -20.164 -0.268 1.00 107.23 353 GLU E CA 1
ATOM 2140 C C . GLU C 1 55 ? 14.956 -19.272 -1.411 1.00 105.04 353 GLU E C 1
ATOM 2141 O O . GLU C 1 55 ? 13.753 -19.139 -1.638 1.00 117.76 353 GLU E O 1
ATOM 2147 N N . LYS C 1 56 ? 15.897 -18.666 -2.128 1.00 90.16 354 LYS E N 1
ATOM 2148 C CA . LYS C 1 56 ? 15.561 -17.828 -3.273 1.00 87.55 354 LYS E CA 1
ATOM 2149 C C . LYS C 1 56 ? 15.316 -18.681 -4.513 1.00 86.14 354 LYS E C 1
ATOM 2150 O O . LYS C 1 56 ? 15.002 -18.165 -5.586 1.00 84.43 354 LYS E O 1
ATOM 2156 N N . PHE C 1 57 ? 15.470 -19.992 -4.354 1.00 84.84 355 PHE E N 1
ATOM 2157 C CA . PHE C 1 57 ? 15.215 -20.942 -5.431 1.00 84.64 355 PHE E CA 1
ATOM 2158 C C . PHE C 1 57 ? 13.917 -21.704 -5.189 1.00 90.75 355 PHE E C 1
ATOM 2159 O O . PHE C 1 57 ? 13.549 -22.582 -5.969 1.00 89.30 355 PHE E O 1
ATOM 2167 N N . LYS C 1 58 ? 13.234 -21.368 -4.099 1.00 101.00 356 LYS E N 1
ATOM 2168 C CA . LYS C 1 58 ? 11.990 -22.036 -3.736 1.00 110.25 356 LYS E CA 1
ATOM 2169 C C . LYS C 1 58 ? 12.210 -23.539 -3.634 1.00 94.73 356 LYS E C 1
ATOM 2170 O O . LYS C 1 58 ? 11.512 -24.326 -4.273 1.00 85.97 356 LYS E O 1
ATOM 2172 N N . VAL C 1 59 ? 13.190 -23.927 -2.826 1.00 93.10 357 VAL E N 1
ATOM 2173 C CA . VAL C 1 59 ? 13.542 -25.330 -2.670 1.00 103.34 357 VAL E CA 1
ATOM 2174 C C . VAL C 1 59 ? 12.416 -26.130 -2.030 1.00 105.65 357 VAL E C 1
ATOM 2175 O O . VAL C 1 59 ? 11.531 -25.573 -1.377 1.00 114.68 357 VAL E O 1
ATOM 2179 N N . ASP C 1 60 ? 12.458 -27.443 -2.225 1.00 99.52 358 ASP E N 1
ATOM 2180 C CA . ASP C 1 60 ? 11.484 -28.333 -1.614 1.00 105.32 358 ASP E CA 1
ATOM 2181 C C . ASP C 1 60 ? 12.061 -28.921 -0.336 1.00 105.99 358 ASP E C 1
ATOM 2182 O O . ASP C 1 60 ? 11.363 -29.062 0.668 1.00 119.09 358 ASP E O 1
ATOM 2187 N N . PHE C 1 61 ? 13.344 -29.262 -0.383 1.00 92.41 359 PHE E N 1
ATOM 2188 C CA . PHE C 1 61 ? 14.017 -29.882 0.750 1.00 90.72 359 PHE E CA 1
ATOM 2189 C C . PHE C 1 61 ? 15.422 -29.325 0.941 1.00 88.46 359 PHE E C 1
ATOM 2190 O O . PHE C 1 61 ? 16.169 -29.150 -0.022 1.00 92.64 359 PHE E O 1
ATOM 2198 N N . LYS C 1 62 ? 15.775 -29.044 2.190 1.00 82.43 360 LYS E N 1
ATOM 2199 C CA . LYS C 1 62 ? 17.132 -28.634 2.533 1.00 79.56 360 LYS E CA 1
ATOM 2200 C C . LYS C 1 62 ? 17.516 -29.195 3.898 1.00 86.83 360 LYS E C 1
ATOM 2201 O O . LYS C 1 62 ? 16.713 -29.185 4.832 1.00 92.39 360 LYS E O 1
ATOM 2207 N N . SER C 1 63 ? 18.746 -29.688 4.007 1.00 90.13 361 SER E N 1
ATOM 2208 C CA . SER C 1 63 ? 19.186 -30.372 5.220 1.00 95.74 361 SER E CA 1
ATOM 2209 C C . SER C 1 63 ? 20.620 -30.042 5.628 1.00 98.84 361 SER E C 1
ATOM 2210 O O . SER C 1 63 ? 21.568 -30.296 4.883 1.00 90.02 361 SER E O 1
ATOM 2213 N N . ARG C 1 64 ? 20.764 -29.483 6.825 1.00 110.17 362 ARG E N 1
ATOM 2214 C CA . ARG C 1 64 ? 22.072 -29.188 7.396 1.00 117.46 362 ARG E CA 1
ATOM 2215 C C . ARG C 1 64 ? 22.812 -30.471 7.755 1.00 131.32 362 ARG E C 1
ATOM 2216 O O . ARG C 1 64 ? 22.263 -31.345 8.426 1.00 139.30 362 ARG E O 1
ATOM 2224 N N . HIS C 1 65 ? 24.058 -30.576 7.306 1.00 137.17 363 HIS E N 1
ATOM 2225 C CA . HIS C 1 65 ? 24.892 -31.725 7.628 1.00 143.40 363 HIS E CA 1
ATOM 2226 C C . HIS C 1 65 ? 26.316 -31.284 7.948 1.00 153.49 363 HIS E C 1
ATOM 2227 O O . HIS C 1 65 ? 26.680 -30.131 7.727 1.00 155.80 363 HIS E O 1
ATOM 2234 N N . ALA C 1 66 ? 27.116 -32.205 8.471 1.00 161.54 364 ALA E N 1
ATOM 2235 C CA . ALA C 1 66 ? 28.476 -31.884 8.890 1.00 174.29 364 ALA E CA 1
ATOM 2236 C C . ALA C 1 66 ? 29.492 -32.953 8.496 1.00 161.97 364 ALA E C 1
ATOM 2237 O O . ALA C 1 66 ? 29.144 -34.125 8.339 1.00 163.23 364 ALA E O 1
ATOM 2239 N N . CYS C 1 67 ? 30.746 -32.539 8.335 1.00 151.36 365 CYS E N 1
ATOM 2240 C CA . CYS C 1 67 ? 31.809 -33.453 7.932 1.00 147.72 365 CYS E CA 1
ATOM 2241 C C . CYS C 1 67 ? 33.102 -33.168 8.685 1.00 146.61 365 CYS E C 1
ATOM 2242 O O . CYS C 1 67 ? 33.132 -32.339 9.597 1.00 147.63 365 CYS E O 1
ATOM 2245 N N . GLU C 1 68 ? 34.168 -33.858 8.293 1.00 140.57 366 GLU E N 1
ATOM 2246 C CA . GLU C 1 68 ? 35.474 -33.666 8.907 1.00 140.41 366 GLU E CA 1
ATOM 2247 C C . GLU C 1 68 ? 36.082 -32.330 8.498 1.00 142.43 366 GLU E C 1
ATOM 2248 O O . GLU C 1 68 ? 36.582 -32.179 7.383 1.00 139.73 366 GLU E O 1
ATOM 2254 N N . LEU C 1 69 ? 36.029 -31.363 9.408 1.00 148.64 367 LEU E N 1
ATOM 2255 C CA . LEU C 1 69 ? 36.573 -30.033 9.156 1.00 149.13 367 LEU E CA 1
ATOM 2256 C C . LEU C 1 69 ? 35.815 -29.323 8.036 1.00 145.59 367 LEU E C 1
ATOM 2257 O O . LEU C 1 69 ? 36.419 -28.758 7.121 1.00 133.96 367 LEU E O 1
ATOM 2259 N N . GLY C 1 70 ? 34.488 -29.358 8.118 1.00 152.45 368 GLY E N 1
ATOM 2260 C CA . GLY C 1 70 ? 33.634 -28.725 7.128 1.00 149.54 368 GLY E CA 1
ATOM 2261 C C . GLY C 1 70 ? 32.204 -29.230 7.205 1.00 141.45 368 GLY E C 1
ATOM 2262 O O . GLY C 1 70 ? 31.933 -30.245 7.845 1.00 139.35 368 GLY E O 1
ATOM 2263 N N . CYS C 1 71 ? 31.287 -28.520 6.554 1.00 133.36 369 CYS E N 1
ATOM 2264 C CA . CYS C 1 71 ? 29.880 -28.915 6.537 1.00 120.74 369 CYS E CA 1
ATOM 2265 C C . CYS C 1 71 ? 29.346 -29.029 5.111 1.00 95.88 369 CYS E C 1
ATOM 2266 O O . CYS C 1 71 ? 29.771 -28.295 4.219 1.00 81.76 369 CYS E O 1
ATOM 2269 N N . ILE C 1 72 ? 28.409 -29.950 4.905 1.00 92.13 370 ILE E N 1
ATOM 2270 C CA . ILE C 1 72 ? 27.822 -30.168 3.587 1.00 92.67 370 ILE E CA 1
ATOM 2271 C C . ILE C 1 72 ? 26.316 -29.929 3.586 1.00 89.33 370 ILE E C 1
ATOM 2272 O O . ILE C 1 72 ? 25.583 -30.538 4.363 1.00 95.72 370 ILE E O 1
ATOM 2277 N N . LEU C 1 73 ? 25.860 -29.042 2.707 1.00 80.43 371 LEU E N 1
ATOM 2278 C CA . LEU C 1 73 ? 24.438 -28.756 2.584 1.00 72.06 371 LEU E CA 1
ATOM 2279 C C . LEU C 1 73 ? 23.893 -29.267 1.261 1.00 76.38 371 LEU E C 1
ATOM 2280 O O . LEU C 1 73 ? 24.092 -28.652 0.214 1.00 76.96 371 LEU E O 1
ATOM 2285 N N . LEU C 1 74 ? 23.205 -30.398 1.315 1.00 82.92 372 LEU E N 1
ATOM 2286 C CA . LEU C 1 74 ? 22.556 -30.941 0.133 1.00 84.15 372 LEU E CA 1
ATOM 2287 C C . LEU C 1 74 ? 21.099 -30.505 0.109 1.00 84.94 372 LEU E C 1
ATOM 2288 O O . LEU C 1 74 ? 20.468 -30.349 1.156 1.00 91.60 372 LEU E O 1
ATOM 2293 N N . PHE C 1 75 ? 20.572 -30.296 -1.091 1.00 75.98 373 PHE E N 1
ATOM 2294 C CA . PHE C 1 75 ? 19.219 -29.787 -1.235 1.00 78.29 373 PHE E CA 1
ATOM 2295 C C . PHE C 1 75 ? 18.677 -30.048 -2.634 1.00 73.00 373 PHE E C 1
ATOM 2296 O O . PHE C 1 75 ? 19.409 -30.471 -3.527 1.00 77.24 373 PHE E O 1
ATOM 2304 N N . ILE C 1 76 ? 17.386 -29.796 -2.814 1.00 64.42 374 ILE E N 1
ATOM 2305 C CA . ILE C 1 76 ? 16.734 -30.023 -4.097 1.00 62.81 374 ILE E CA 1
ATOM 2306 C C . ILE C 1 76 ? 15.812 -28.867 -4.455 1.00 65.89 374 ILE E C 1
ATOM 2307 O O . ILE C 1 76 ? 15.195 -28.254 -3.583 1.00 56.18 374 ILE E O 1
ATOM 2312 N N . THR C 1 77 ? 15.719 -28.579 -5.748 1.00 73.30 375 THR E N 1
ATOM 2313 C CA . THR C 1 77 ? 14.883 -27.493 -6.229 1.00 75.41 375 THR E CA 1
ATOM 2314 C C . THR C 1 77 ? 13.869 -28.004 -7.247 1.00 76.15 375 THR E C 1
ATOM 2315 O O . THR C 1 77 ? 14.181 -28.868 -8.066 1.00 81.69 375 THR E O 1
ATOM 2319 N N . LEU C 1 78 ? 12.652 -27.475 -7.185 1.00 67.14 376 LEU E N 1
ATOM 2320 C CA . LEU C 1 78 ? 11.607 -27.849 -8.128 1.00 66.83 376 LEU E CA 1
ATOM 2321 C C . LEU C 1 78 ? 12.022 -27.509 -9.551 1.00 64.98 376 LEU E C 1
ATOM 2322 O O . LEU C 1 78 ? 11.576 -28.141 -10.508 1.00 58.65 376 LEU E O 1
ATOM 2327 N N . SER C 1 79 ? 12.879 -26.501 -9.675 1.00 61.41 377 SER E N 1
ATOM 2328 C CA . SER C 1 79 ? 13.398 -26.070 -10.965 1.00 55.62 377 SER E CA 1
ATOM 2329 C C . SER C 1 79 ? 14.731 -26.746 -11.246 1.00 64.80 377 SER E C 1
ATOM 2330 O O . SER C 1 79 ? 15.478 -27.067 -10.322 1.00 70.53 377 SER E O 1
ATOM 2333 N N . LYS C 1 80 ? 15.025 -26.956 -12.526 1.00 75.63 378 LYS E N 1
ATOM 2334 C CA . LYS C 1 80 ? 16.260 -27.619 -12.936 1.00 79.71 378 LYS E CA 1
ATOM 2335 C C . LYS C 1 80 ? 17.388 -26.620 -13.168 1.00 89.55 378 LYS E C 1
ATOM 2336 O O . LYS C 1 80 ? 17.284 -25.733 -14.017 1.00 101.64 378 LYS E O 1
ATOM 2342 N N . HIS C 1 81 ? 18.467 -26.780 -12.409 1.00 84.68 379 HIS E N 1
ATOM 2343 C CA . HIS C 1 81 ? 19.617 -25.890 -12.494 1.00 76.18 379 HIS E CA 1
ATOM 2344 C C . HIS C 1 81 ? 20.876 -26.634 -12.920 1.00 64.23 379 HIS E C 1
ATOM 2345 O O . HIS C 1 81 ? 20.976 -27.852 -12.773 1.00 53.87 379 HIS E O 1
ATOM 2352 N N . ARG C 1 82 ? 21.842 -25.887 -13.440 1.00 51.67 380 ARG E N 1
ATOM 2353 C CA . ARG C 1 82 ? 23.130 -26.460 -13.790 1.00 53.39 380 ARG E CA 1
ATOM 2354 C C . ARG C 1 82 ? 24.069 -26.421 -12.585 1.00 59.90 380 ARG E C 1
ATOM 2355 O O . ARG C 1 82 ? 24.067 -25.463 -11.814 1.00 62.44 380 ARG E O 1
ATOM 2363 N N . VAL C 1 83 ? 24.871 -27.468 -12.427 1.00 69.87 381 VAL E N 1
ATOM 2364 C CA . VAL C 1 83 ? 25.800 -27.557 -11.307 1.00 77.10 381 VAL E CA 1
ATOM 2365 C C . VAL C 1 83 ? 26.758 -26.367 -11.264 1.00 85.43 381 VAL E C 1
ATOM 2366 O O . VAL C 1 83 ? 27.132 -25.905 -10.189 1.00 97.60 381 VAL E O 1
ATOM 2370 N N . SER C 1 84 ? 27.151 -25.872 -12.433 1.00 78.83 382 SER E N 1
ATOM 2371 C CA . SER C 1 84 ? 28.074 -24.746 -12.502 1.00 69.13 382 SER E CA 1
ATOM 2372 C C . SER C 1 84 ? 27.363 -23.437 -12.169 1.00 64.89 382 SER E C 1
ATOM 2373 O O . SER C 1 84 ? 28.003 -22.446 -11.816 1.00 74.91 382 SER E O 1
ATOM 2376 N N . ALA C 1 85 ? 26.039 -23.435 -12.281 1.00 62.13 383 ALA E N 1
ATOM 2377 C CA . ALA C 1 85 ? 25.256 -22.253 -11.947 1.00 58.32 383 ALA E CA 1
ATOM 2378 C C . ALA C 1 85 ? 25.098 -22.126 -10.437 1.00 66.04 383 ALA E C 1
ATOM 2379 O O . ALA C 1 85 ? 24.905 -21.031 -9.911 1.00 69.64 383 ALA E O 1
ATOM 2381 N N . ILE C 1 86 ? 25.185 -23.259 -9.746 1.00 67.28 384 ILE E N 1
ATOM 2382 C CA . ILE C 1 86 ? 25.078 -23.289 -8.291 1.00 64.47 384 ILE E CA 1
ATOM 2383 C C . ILE C 1 86 ? 26.393 -22.894 -7.614 1.00 65.65 384 ILE E C 1
ATOM 2384 O O . ILE C 1 86 ? 26.390 -22.311 -6.531 1.00 76.18 384 ILE E O 1
ATOM 2389 N N . LYS C 1 87 ? 27.515 -23.215 -8.252 1.00 60.57 385 LYS E N 1
ATOM 2390 C CA . LYS C 1 87 ? 28.824 -22.836 -7.724 1.00 85.04 385 LYS E CA 1
ATOM 2391 C C . LYS C 1 87 ? 29.060 -21.340 -7.933 1.00 81.80 385 LYS E C 1
ATOM 2392 O O . LYS C 1 87 ? 29.711 -20.680 -7.120 1.00 85.88 385 LYS E O 1
ATOM 2396 N N . ASN C 1 88 ? 28.519 -20.811 -9.025 1.00 71.09 386 ASN E N 1
ATOM 2397 C CA . ASN C 1 88 ? 28.622 -19.389 -9.318 1.00 68.53 386 ASN E CA 1
ATOM 2398 C C . ASN C 1 88 ? 27.699 -18.568 -8.429 1.00 69.44 386 ASN E C 1
ATOM 2399 O O . ASN C 1 88 ? 27.923 -17.380 -8.212 1.00 82.79 386 ASN E O 1
ATOM 2404 N N . PHE C 1 89 ? 26.666 -19.220 -7.910 1.00 57.57 387 PHE E N 1
ATOM 2405 C CA . PHE C 1 89 ? 25.718 -18.573 -7.013 1.00 70.47 387 PHE E CA 1
ATOM 2406 C C . PHE C 1 89 ? 26.288 -18.424 -5.607 1.00 90.80 387 PHE E C 1
ATOM 2407 O O . PHE C 1 89 ? 26.259 -17.336 -5.029 1.00 106.45 387 PHE E O 1
ATOM 2415 N N . CYS C 1 90 ? 26.807 -19.516 -5.058 1.00 80.02 388 CYS E N 1
ATOM 2416 C CA . CYS C 1 90 ? 27.390 -19.475 -3.723 1.00 80.35 388 CYS E CA 1
ATOM 2417 C C . CYS C 1 90 ? 28.658 -18.623 -3.714 1.00 90.13 388 CYS E C 1
ATOM 2418 O O . CYS C 1 90 ? 29.008 -18.021 -2.698 1.00 97.34 388 CYS E O 1
ATOM 2421 N N . SER C 1 91 ? 29.336 -18.566 -4.856 1.00 92.19 389 SER E N 1
ATOM 2422 C CA . SER C 1 91 ? 30.560 -17.779 -4.981 1.00 101.67 389 SER E CA 1
ATOM 2423 C C . SER C 1 91 ? 30.342 -16.316 -4.612 1.00 114.34 389 SER E C 1
ATOM 2424 O O . SER C 1 91 ? 31.257 -15.644 -4.139 1.00 124.06 389 SER E O 1
ATOM 2427 N N . THR C 1 92 ? 29.129 -15.824 -4.840 1.00 110.39 390 THR E N 1
ATOM 2428 C CA . THR C 1 92 ? 28.817 -14.423 -4.580 1.00 113.02 390 THR E CA 1
ATOM 2429 C C . THR C 1 92 ? 28.660 -14.154 -3.088 1.00 111.26 390 THR E C 1
ATOM 2430 O O . THR C 1 92 ? 28.856 -13.029 -2.627 1.00 111.68 390 THR E O 1
ATOM 2434 N N . PHE C 1 93 ? 28.304 -15.191 -2.336 1.00 104.90 391 PHE E N 1
ATOM 2435 C CA . PHE C 1 93 ? 28.137 -15.061 -0.892 1.00 101.79 391 PHE E CA 1
ATOM 2436 C C . PHE C 1 93 ? 29.473 -15.146 -0.169 1.00 100.36 391 PHE E C 1
ATOM 2437 O O . PHE C 1 93 ? 29.782 -14.314 0.684 1.00 105.67 391 PHE E O 1
ATOM 2445 N N . CYS C 1 94 ? 30.262 -16.157 -0.513 1.00 102.19 392 CYS E N 1
ATOM 2446 C CA . CYS C 1 94 ? 31.549 -16.357 0.134 1.00 112.97 392 CYS E CA 1
ATOM 2447 C C . CYS C 1 94 ? 32.632 -15.477 -0.479 1.00 101.09 392 CYS E C 1
ATOM 2448 O O . CYS C 1 94 ? 32.456 -14.909 -1.558 1.00 87.06 392 CYS E O 1
ATOM 2451 N N . THR C 1 95 ? 33.750 -15.368 0.227 1.00 104.20 393 THR E N 1
ATOM 2452 C CA . THR C 1 95 ? 34.911 -14.643 -0.268 1.00 102.03 393 THR E CA 1
ATOM 2453 C C . THR C 1 95 ? 36.167 -15.290 0.296 1.00 96.75 393 THR E C 1
ATOM 2454 O O . THR C 1 95 ? 37.190 -15.389 -0.380 1.00 90.05 393 THR E O 1
ATOM 2456 N N . ILE C 1 96 ? 36.074 -15.732 1.546 1.00 96.75 394 ILE E N 1
ATOM 2457 C CA . ILE C 1 96 ? 37.159 -16.455 2.192 1.00 99.96 394 ILE E CA 1
ATOM 2458 C C . ILE C 1 96 ? 36.817 -17.938 2.238 1.00 97.39 394 ILE E C 1
ATOM 2459 O O . ILE C 1 96 ? 37.677 -18.791 2.016 1.00 109.65 394 ILE E O 1
ATOM 2461 N N . SER C 1 97 ? 35.552 -18.232 2.520 1.00 89.73 395 SER E N 1
ATOM 2462 C CA . SER C 1 97 ? 35.082 -19.601 2.607 1.00 88.78 395 SER E CA 1
ATOM 2463 C C . SER C 1 97 ? 35.306 -20.380 1.327 1.00 92.12 395 SER E C 1
ATOM 2464 O O . SER C 1 97 ? 34.953 -19.926 0.236 1.00 88.95 395 SER E O 1
ATOM 2465 N N . PHE C 1 98 ? 35.901 -21.560 1.466 1.00 94.39 396 PHE E N 1
ATOM 2466 C CA . PHE C 1 98 ? 36.174 -22.418 0.323 1.00 95.63 396 PHE E CA 1
ATOM 2467 C C . PHE C 1 98 ? 34.878 -22.991 -0.235 1.00 108.37 396 PHE E C 1
ATOM 2468 O O . PHE C 1 98 ? 33.959 -23.321 0.515 1.00 110.02 396 PHE E O 1
ATOM 2476 N N . LEU C 1 99 ? 34.816 -23.116 -1.556 1.00 116.77 397 LEU E N 1
ATOM 2477 C CA . LEU C 1 99 ? 33.581 -23.482 -2.230 1.00 114.33 397 LEU E CA 1
ATOM 2478 C C . LEU C 1 99 ? 33.809 -24.612 -3.218 1.00 99.51 397 LEU E C 1
ATOM 2479 O O . LEU C 1 99 ? 34.398 -24.413 -4.279 1.00 93.96 397 LEU E O 1
ATOM 2484 N N . ILE C 1 100 ? 33.337 -25.798 -2.862 1.00 95.09 398 ILE E N 1
ATOM 2485 C CA . ILE C 1 100 ? 33.378 -26.932 -3.768 1.00 92.54 398 ILE E CA 1
ATOM 2486 C C . ILE C 1 100 ? 31.991 -27.554 -3.828 1.00 74.83 398 ILE E C 1
ATOM 2487 O O . ILE C 1 100 ? 31.509 -28.130 -2.852 1.00 73.97 398 ILE E O 1
ATOM 2492 N N . CYS C 1 101 ? 31.348 -27.416 -4.980 1.00 63.37 399 CYS E N 1
ATOM 2493 C CA . CYS C 1 101 ? 29.960 -27.819 -5.131 1.00 61.42 399 CYS E CA 1
ATOM 2494 C C . CYS C 1 101 ? 29.778 -28.818 -6.261 1.00 83.66 399 CYS E C 1
ATOM 2495 O O . CYS C 1 101 ? 30.215 -28.581 -7.388 1.00 94.39 399 CYS E O 1
ATOM 2498 N N . LYS C 1 102 ? 29.123 -29.931 -5.952 1.00 81.37 400 LYS E N 1
ATOM 2499 C CA . LYS C 1 102 ? 28.825 -30.946 -6.948 1.00 64.01 400 LYS E CA 1
ATOM 2500 C C . LYS C 1 102 ? 27.384 -31.415 -6.777 1.00 62.32 400 LYS E C 1
ATOM 2501 O O . LYS C 1 102 ? 26.895 -31.543 -5.655 1.00 68.29 400 LYS E O 1
ATOM 2507 N N . GLY C 1 103 ? 26.704 -31.668 -7.889 1.00 58.38 401 GLY E N 1
ATOM 2508 C CA . GLY C 1 103 ? 25.350 -32.185 -7.842 1.00 49.01 401 GLY E CA 1
ATOM 2509 C C . GLY C 1 103 ? 25.342 -33.647 -7.445 1.00 65.97 401 GLY E C 1
ATOM 2510 O O . GLY C 1 103 ? 26.311 -34.364 -7.689 1.00 72.77 401 GLY E O 1
ATOM 2511 N N . VAL C 1 104 ? 24.250 -34.090 -6.828 1.00 78.28 402 VAL E N 1
ATOM 2512 C CA . VAL C 1 104 ? 24.118 -35.482 -6.404 1.00 76.06 402 VAL E CA 1
ATOM 2513 C C . VAL C 1 104 ? 23.228 -36.287 -7.342 1.00 69.73 402 VAL E C 1
ATOM 2514 O O . VAL C 1 104 ? 22.228 -35.786 -7.855 1.00 66.98 402 VAL E O 1
ATOM 2518 N N . ASN C 1 105 ? 23.598 -37.544 -7.555 1.00 73.23 403 ASN E N 1
ATOM 2519 C CA . ASN C 1 105 ? 22.813 -38.438 -8.393 1.00 71.19 403 ASN E CA 1
ATOM 2520 C C . ASN C 1 105 ? 21.978 -39.384 -7.545 1.00 74.63 403 ASN E C 1
ATOM 2521 O O . ASN C 1 105 ? 20.803 -39.614 -7.827 1.00 80.30 403 ASN E O 1
ATOM 2526 N N . LYS C 1 106 ? 22.597 -39.928 -6.503 1.00 71.14 404 LYS E N 1
ATOM 2527 C CA . LYS C 1 106 ? 21.904 -40.804 -5.571 1.00 87.12 404 LYS E CA 1
ATOM 2528 C C . LYS C 1 106 ? 21.576 -40.050 -4.290 1.00 76.13 404 LYS E C 1
ATOM 2529 O O . LYS C 1 106 ? 22.207 -40.257 -3.255 1.00 66.11 404 LYS E O 1
ATOM 2535 N N . MET C 1 107 ? 20.582 -39.172 -4.366 1.00 78.57 405 MET E N 1
ATOM 2536 C CA . MET C 1 107 ? 20.217 -38.338 -3.225 1.00 85.57 405 MET E CA 1
ATOM 2537 C C . MET C 1 107 ? 19.692 -39.121 -2.010 1.00 94.07 405 MET E C 1
ATOM 2538 O O . MET C 1 107 ? 19.920 -38.710 -0.871 1.00 92.77 405 MET E O 1
ATOM 2543 N N . PRO C 1 108 ? 18.982 -40.241 -2.239 1.00 99.84 406 PRO E N 1
ATOM 2544 C CA . PRO C 1 108 ? 18.530 -41.010 -1.073 1.00 98.63 406 PRO E CA 1
ATOM 2545 C C . PRO C 1 108 ? 19.701 -41.632 -0.322 1.00 94.38 406 PRO E C 1
ATOM 2546 O O . PRO C 1 108 ? 19.778 -41.515 0.901 1.00 94.64 406 PRO E O 1
ATOM 2550 N N . GLU C 1 109 ? 20.602 -42.284 -1.050 1.00 89.66 407 GLU E N 1
ATOM 2551 C CA . GLU C 1 109 ? 21.778 -42.894 -0.440 1.00 102.29 407 GLU E CA 1
ATOM 2552 C C . GLU C 1 109 ? 22.686 -41.834 0.176 1.00 92.66 407 GLU E C 1
ATOM 2553 O O . GLU C 1 109 ? 23.243 -42.031 1.256 1.00 93.66 407 GLU E O 1
ATOM 2559 N N . MET C 1 110 ? 22.827 -40.708 -0.517 1.00 87.36 408 MET E N 1
ATOM 2560 C CA . MET C 1 110 ? 23.616 -39.590 -0.016 1.00 93.16 408 MET E CA 1
ATOM 2561 C C . MET C 1 110 ? 23.094 -39.115 1.337 1.00 96.39 408 MET E C 1
ATOM 2562 O O . MET C 1 110 ? 23.856 -38.967 2.293 1.00 90.03 408 MET E O 1
ATOM 2567 N N . TYR C 1 111 ? 21.789 -38.876 1.407 1.00 100.25 409 TYR E N 1
ATOM 2568 C CA . TYR C 1 111 ? 21.161 -38.400 2.636 1.00 100.52 409 TYR E CA 1
ATOM 2569 C C . TYR C 1 111 ? 21.471 -39.333 3.799 1.00 103.97 409 TYR E C 1
ATOM 2570 O O . TYR C 1 111 ? 21.846 -38.889 4.884 1.00 107.47 409 TYR E O 1
ATOM 2579 N N . ASN C 1 112 ? 21.325 -40.630 3.555 1.00 98.37 410 ASN E N 1
ATOM 2580 C CA . ASN C 1 112 ? 21.582 -41.641 4.572 1.00 95.69 410 ASN E CA 1
ATOM 2581 C C . ASN C 1 112 ? 23.036 -41.653 5.042 1.00 105.37 410 ASN E C 1
ATOM 2582 O O . ASN C 1 112 ? 23.306 -41.610 6.241 1.00 117.64 410 ASN E O 1
ATOM 2587 N N . ASN C 1 113 ? 23.967 -41.708 4.094 1.00 102.26 411 ASN E N 1
ATOM 2588 C CA . ASN C 1 113 ? 25.391 -41.727 4.417 1.00 102.14 411 ASN E CA 1
ATOM 2589 C C . ASN C 1 113 ? 25.834 -40.528 5.249 1.00 105.14 411 ASN E C 1
ATOM 2590 O O . ASN C 1 113 ? 26.837 -40.596 5.961 1.00 102.39 411 ASN E O 1
ATOM 2595 N N . LEU C 1 114 ? 25.088 -39.431 5.152 1.00 104.68 412 LEU E N 1
ATOM 2596 C CA . LEU C 1 114 ? 25.400 -38.231 5.919 1.00 107.57 412 LEU E CA 1
ATOM 2597 C C . LEU C 1 114 ? 24.696 -38.243 7.272 1.00 109.31 412 LEU E C 1
ATOM 2598 O O . LEU C 1 114 ? 24.734 -37.263 8.015 1.00 113.39 412 LEU E O 1
ATOM 2603 N N . CYS C 1 115 ? 24.052 -39.362 7.585 1.00 101.94 413 CYS E N 1
ATOM 2604 C CA . CYS C 1 115 ? 23.458 -39.558 8.900 1.00 96.53 413 CYS E CA 1
ATOM 2605 C C . CYS C 1 115 ? 24.104 -40.764 9.581 1.00 110.31 413 CYS E C 1
ATOM 2606 O O . CYS C 1 115 ? 23.746 -41.126 10.701 1.00 125.91 413 CYS E O 1
ATOM 2609 N N . LYS C 1 116 ? 25.067 -41.374 8.893 1.00 107.73 414 LYS E N 1
ATOM 2610 C CA . LYS C 1 116 ? 25.801 -42.524 9.417 1.00 108.10 414 LYS E CA 1
ATOM 2611 C C . LYS C 1 116 ? 26.895 -42.081 10.394 1.00 121.60 414 LYS E C 1
ATOM 2612 O O . LYS C 1 116 ? 27.274 -40.912 10.407 1.00 122.50 414 LYS E O 1
ATOM 2614 N N . PRO C 1 117 ? 27.406 -43.021 11.211 1.00 135.93 415 PRO E N 1
ATOM 2615 C CA . PRO C 1 117 ? 28.417 -42.792 12.250 1.00 146.57 415 PRO E CA 1
ATOM 2616 C C . PRO C 1 117 ? 29.347 -41.591 12.023 1.00 153.63 415 PRO E C 1
ATOM 2617 O O . PRO C 1 117 ? 29.375 -40.695 12.867 1.00 163.42 415 PRO E O 1
ATOM 2621 N N . PRO C 1 118 ? 30.095 -41.565 10.906 1.00 144.49 416 PRO E N 1
ATOM 2622 C CA . PRO C 1 118 ? 31.074 -40.483 10.744 1.00 130.44 416 PRO E CA 1
ATOM 2623 C C . PRO C 1 118 ? 30.424 -39.115 10.521 1.00 118.89 416 PRO E C 1
ATOM 2624 O O . PRO C 1 118 ? 31.101 -38.091 10.612 1.00 107.92 416 PRO E O 1
ATOM 2628 N N . TYR C 1 119 ? 29.125 -39.106 10.236 1.00 117.20 417 TYR E N 1
ATOM 2629 C CA . TYR C 1 119 ? 28.393 -37.862 10.018 1.00 116.47 417 TYR E CA 1
ATOM 2630 C C . TYR C 1 119 ? 27.149 -37.789 10.898 1.00 121.13 417 TYR E C 1
ATOM 2631 O O . TYR C 1 119 ? 26.926 -38.655 11.745 1.00 128.84 417 TYR E O 1
ATOM 2640 N N . LYS C 1 120 ? 26.341 -36.753 10.691 1.00 116.90 418 LYS E N 1
ATOM 2641 C CA . LYS C 1 120 ? 25.106 -36.577 11.450 1.00 119.97 418 LYS E CA 1
ATOM 2642 C C . LYS C 1 120 ? 24.171 -35.570 10.779 1.00 129.81 418 LYS E C 1
ATOM 2643 O O . LYS C 1 120 ? 2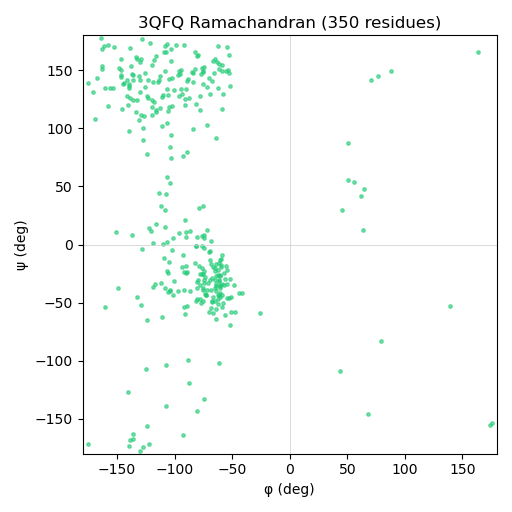4.512 -34.981 9.753 1.00 133.48 418 LYS E O 1
ATOM 2645 N N . LEU C 1 121 ? 22.992 -35.379 11.364 1.00 133.03 419 LEU E N 1
ATOM 2646 C CA . LEU C 1 121 ? 22.013 -34.431 10.836 1.00 127.74 419 LEU E CA 1
ATOM 2647 C C . LEU C 1 121 ? 21.783 -33.274 11.805 1.00 125.85 419 LEU E C 1
ATOM 2648 O O . LEU C 1 121 ? 21.715 -33.475 13.019 1.00 132.75 419 LEU E O 1
ATOM 2653 N N . LEU C 1 122 ? 21.664 -32.065 11.265 1.00 120.32 420 LEU E N 1
ATOM 2654 C CA . LEU C 1 122 ? 21.521 -30.871 12.095 1.00 122.51 420 LEU E CA 1
ATOM 2655 C C . LEU C 1 122 ? 20.129 -30.244 11.999 1.00 125.89 420 LEU E C 1
ATOM 2656 O O . LEU C 1 122 ? 19.410 -30.168 12.993 1.00 140.63 420 LEU E O 1
ATOM 2661 N N . GLN C 1 123 ? 19.754 -29.790 10.808 1.00 111.34 421 GLN E N 1
ATOM 2662 C CA . GLN C 1 123 ? 18.421 -29.226 10.601 1.00 108.67 421 GLN E CA 1
ATOM 2663 C C . GLN C 1 123 ? 17.817 -29.720 9.294 1.00 102.42 421 GLN E C 1
ATOM 2664 O O . GLN C 1 123 ? 18.530 -29.951 8.319 1.00 92.32 421 GLN E O 1
ATOM 2670 N N . GLU C 1 124 ? 16.499 -29.883 9.278 1.00 110.45 422 GLU E N 1
ATOM 2671 C CA . GLU C 1 124 ? 15.823 -30.404 8.101 1.00 117.06 422 GLU E CA 1
ATOM 2672 C C . GLU C 1 124 ? 14.448 -29.789 7.905 1.00 113.89 422 GLU E C 1
ATOM 2673 O O . GLU C 1 124 ? 13.556 -29.954 8.737 1.00 116.02 422 GLU E O 1
ATOM 2679 N N . ASN C 1 125 ? 14.284 -29.081 6.795 1.00 104.87 423 ASN E N 1
ATOM 2680 C CA . ASN C 1 125 ? 12.977 -28.587 6.404 1.00 90.93 423 ASN E CA 1
ATOM 2681 C C . ASN C 1 125 ? 12.265 -29.711 5.668 1.00 109.16 423 ASN E C 1
ATOM 2682 O O . ASN C 1 125 ? 12.510 -29.935 4.484 1.00 109.59 423 ASN E O 1
ATOM 2684 N N . LYS C 1 126 ? 11.392 -30.411 6.388 1.00 127.08 424 LYS E N 1
ATOM 2685 C CA . LYS C 1 126 ? 10.720 -31.612 5.896 1.00 136.39 424 LYS E CA 1
ATOM 2686 C C . LYS C 1 126 ? 11.566 -32.849 6.176 1.00 137.69 424 LYS E C 1
ATOM 2687 O O . LYS C 1 126 ? 12.795 -32.772 6.203 1.00 138.04 424 LYS E O 1
ATOM 2693 N N . PRO C 1 127 ? 10.904 -33.994 6.394 1.00 140.53 425 PRO E N 1
ATOM 2694 C CA . PRO C 1 127 ? 11.561 -35.259 6.742 1.00 144.36 425 PRO E CA 1
ATOM 2695 C C . PRO C 1 127 ? 12.521 -35.739 5.657 1.00 139.15 425 PRO E C 1
ATOM 2696 O O . PRO C 1 127 ? 13.636 -35.227 5.554 1.00 141.28 425 PRO E O 1
ATOM 2700 N N . LEU C 1 128 ? 12.094 -36.712 4.862 1.00 132.49 426 LEU E N 1
ATOM 2701 C CA . LEU C 1 128 ? 12.946 -37.257 3.812 1.00 120.47 426 LEU E CA 1
ATOM 2702 C C . LEU C 1 128 ? 12.141 -37.541 2.551 1.00 123.23 426 LEU E C 1
ATOM 2703 O O . LEU C 1 128 ? 11.435 -36.667 2.046 1.00 124.14 426 LEU E O 1
ATOM 2705 N N . LEU C 1 129 ? 12.252 -38.768 2.050 1.00 127.86 427 LEU E N 1
ATOM 2706 C CA . LEU C 1 129 ? 11.539 -39.181 0.846 1.00 130.63 427 LEU E CA 1
ATOM 2707 C C . LEU C 1 129 ? 11.723 -40.672 0.584 1.00 130.76 427 LEU E C 1
ATOM 2708 O O . LEU C 1 129 ? 12.669 -41.288 1.074 1.00 125.82 427 LEU E O 1
#

Nearest PDB structures (foldseek):
  3qfq-assembly1_E  TM=9.914E-01  e=8.238E-19  Merkel cell polyomavirus
  2nl8-assembly1_A-2  TM=9.760E-01  e=2.102E-13  Betapolyomavirus macacae
  4fb3-assembly1_E  TM=9.654E-01  e=6.729E-13  Alphapolyomavirus muris
  4gdf-assembly1_A  TM=9.764E-01  e=1.434E-12  Betapolyomavirus macacae
  3qk2-assembly1_A  TM=9.646E-01  e=1.707E-12  Betapolyomavirus macacae

Foldseek 3Di:
DPADDDDDPVCVVQFDPDDPDPDWAWKKKKDFAAVLQVVCQVVVVVQVWDKWFWKAAPRHIMIITTGPDTGDQVVVVVVSCPPCVDGDMDMTGGNNVVVVVVVSCPPNMRTDDMPDDDD/DCLDDDDDPVCRVQFDDDPPDDWFAFKKKKKWAPVLVVVVQPVVCPQPFPKKWWKDADSIIMIMTGHPDTGGQVVVQVSSCVVVPVIDMDMTGGPDVVVVVVVQVDDRMNGPIIDDDDDD/DDADDDDVCVVQFDDDDPDPFWFFKKKKKKAPVLQVVCQVVVCVQVFDKWWWKCADRTTMIITGHPDTGDQVVVQVVSCVVDDPMDIHMTGGRNVVVVVVVQPDDRMRTDDMDDDGD

Secondary structure (DSSP, 8-state):
-----SS-GGGTTSS---SS----EEEEEE---HHHHHHHHHHTGGG-EEEEEEEE-SSSEEEEEEEEEEE-HHHHHHHTTTT-SSS---EEE-SSHHHHHHHTTSTTS-EEEESS---/----SS--GGGTTSB---SS---EEEEEEEEE-HHHHHHHHHHTTTS-EEEEEE--BTTBEEEEEEEEEEEEHHHHHHHHGGG-SS--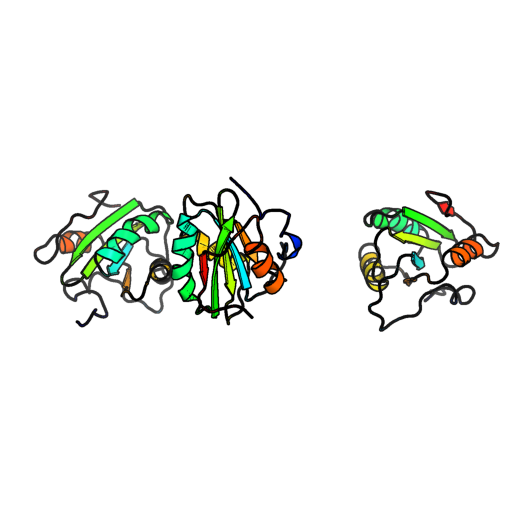-EEEEBS-HHHHHHHTTSSS------S-SS--/---S--GGGTTSB---SS---EEEEEEEEE-HHHHHHHHHTTGGG-EEEEEEE-BTTBEEEEEEEEEEEEHHHHHHHHTTT-SSS--EEEEBS-HHHHHHHTSSTT--EEEEES---

B-factor: mean 92.83, std 25.97, range [25.87, 256.34]

Sequence (356 aa):
TPVPTDFPIDLSDYLSHAVYSNKTVSCFAIYTTSDKAIELYDKIEKFKVDFKSRHACELGCILLFITLSKHRVSAIKNFCSTFCTISFLICKGVNKMPEMYNNLCKPPYKLLQENKPLLTPVPTDFPIDLSDYLSHAVYSNKTVSCFAIYTTSDKAIELYDKIEKFKVDFKSRHACELGCILLFITLSKHRVSAIKNFCSTFCTISFLICKGVNKMPEMYNNLCKPPYKLLQENKPLLNVPTDFPIDLSDYLSHAVYSNKTVSCFAIYTTSDKAIELYDKIEKFKVDFKSRHACELGCILLFITLSKHRVSAIKNFCSTFCTISFLICKGVNKMPEMYNNLCKPPYKLLQENKPLL